Protein AF-A0A423SNL8-F1 (afdb_monomer_lite)

pLDDT: mean 73.3, std 29.59, range [21.25, 98.31]

Organism: Penaeus vannamei (NCBI:txid6689)

Structure (mmCIF, N/CA/C/O backbone):
data_AF-A0A423SNL8-F1
#
_entry.id   AF-A0A423SNL8-F1
#
loop_
_atom_site.group_PDB
_atom_site.id
_atom_site.type_symbol
_atom_site.label_atom_id
_atom_site.label_alt_id
_atom_site.label_comp_id
_a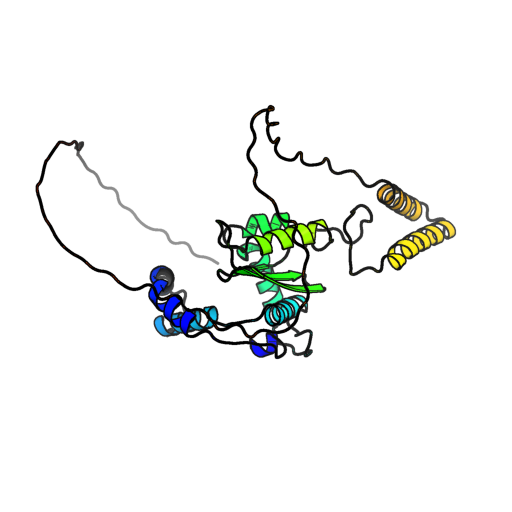tom_site.label_asym_id
_atom_site.label_entity_id
_atom_site.label_seq_id
_atom_site.pdbx_PDB_ins_code
_atom_site.Cartn_x
_atom_site.Cartn_y
_atom_site.Cartn_z
_atom_site.occupancy
_atom_site.B_iso_or_equiv
_atom_site.auth_seq_id
_atom_site.auth_comp_id
_atom_site.auth_asym_id
_atom_site.auth_atom_id
_atom_site.pdbx_PDB_model_num
ATOM 1 N N . MET A 1 1 ? -15.782 5.811 -1.830 1.00 90.44 1 MET A N 1
ATOM 2 C CA . MET A 1 1 ? -14.325 5.903 -2.071 1.00 90.44 1 MET A CA 1
ATOM 3 C C . MET A 1 1 ? -13.687 4.529 -2.282 1.00 90.44 1 MET A C 1
ATOM 5 O O . MET A 1 1 ? -13.284 4.270 -3.402 1.00 90.44 1 MET A O 1
ATOM 9 N N . TYR A 1 2 ? -13.648 3.629 -1.288 1.00 93.31 2 TYR A N 1
ATOM 10 C CA . TYR A 1 2 ? -12.975 2.318 -1.415 1.00 93.31 2 TYR A CA 1
ATOM 11 C C . TYR A 1 2 ? -13.422 1.470 -2.618 1.00 93.31 2 TYR A C 1
ATOM 13 O O . TYR A 1 2 ? -12.573 0.951 -3.329 1.00 93.31 2 TYR A O 1
ATOM 21 N N . LYS A 1 3 ? -14.726 1.421 -2.931 1.00 94.31 3 LYS A N 1
ATOM 22 C CA . LYS A 1 3 ? -15.231 0.748 -4.146 1.00 94.31 3 LYS A CA 1
ATOM 23 C C . LYS A 1 3 ? -14.639 1.305 -5.452 1.00 94.31 3 LYS A C 1
ATOM 25 O O . LYS A 1 3 ? -14.368 0.542 -6.368 1.00 94.31 3 LYS A O 1
ATOM 30 N N . ARG A 1 4 ? -14.411 2.626 -5.520 1.00 95.94 4 ARG A N 1
ATOM 31 C CA . ARG A 1 4 ? -13.772 3.291 -6.671 1.00 95.94 4 ARG A CA 1
ATOM 32 C C . ARG A 1 4 ? -12.282 2.941 -6.741 1.00 95.94 4 ARG A C 1
ATOM 34 O O . ARG A 1 4 ? -11.784 2.651 -7.817 1.00 95.94 4 ARG A O 1
ATOM 41 N N . LEU A 1 5 ? -11.592 2.890 -5.594 1.00 94.75 5 LEU A N 1
ATOM 42 C CA . LEU A 1 5 ? -10.189 2.446 -5.522 1.00 94.75 5 LEU A CA 1
ATOM 43 C C . LEU A 1 5 ? -10.015 0.991 -5.969 1.00 94.75 5 LEU A C 1
ATOM 45 O O . LEU A 1 5 ? -9.020 0.674 -6.606 1.00 94.75 5 LEU A O 1
ATOM 49 N N . ALA A 1 6 ? -10.967 0.124 -5.633 1.00 95.31 6 ALA A N 1
ATOM 50 C CA . ALA A 1 6 ? -10.943 -1.289 -5.993 1.00 95.31 6 ALA A CA 1
ATOM 51 C C . ALA A 1 6 ? -11.424 -1.560 -7.432 1.00 95.31 6 ALA A C 1
ATOM 53 O O . ALA A 1 6 ? -11.396 -2.701 -7.863 1.00 95.31 6 ALA A O 1
ATOM 54 N N . GLY A 1 7 ? -11.875 -0.549 -8.185 1.00 93.25 7 GLY A N 1
ATOM 55 C CA . GLY A 1 7 ? -12.297 -0.727 -9.581 1.00 93.25 7 GLY A CA 1
ATOM 56 C C . GLY A 1 7 ? -13.543 -1.601 -9.765 1.00 93.25 7 GLY A C 1
ATOM 57 O O . GLY A 1 7 ? -13.718 -2.183 -10.826 1.00 93.25 7 GLY A O 1
ATOM 58 N N . GLY A 1 8 ? -14.402 -1.702 -8.745 1.00 89.38 8 GLY A N 1
ATOM 59 C CA . GLY A 1 8 ? -15.577 -2.583 -8.768 1.00 89.38 8 GLY A CA 1
ATOM 60 C C . GLY A 1 8 ? -15.337 -4.000 -8.235 1.00 89.38 8 GLY A C 1
ATOM 61 O O . GLY A 1 8 ? -16.296 -4.761 -8.146 1.00 89.38 8 GLY A O 1
ATOM 62 N N . GLU A 1 9 ? -14.109 -4.325 -7.821 1.00 93.69 9 GLU A N 1
ATOM 63 C CA . GLU A 1 9 ? -13.780 -5.590 -7.156 1.00 93.69 9 GLU A CA 1
ATOM 64 C C . GLU A 1 9 ? -14.456 -5.747 -5.782 1.00 93.69 9 GLU A C 1
ATOM 66 O O . GLU A 1 9 ? -14.999 -4.794 -5.204 1.00 93.69 9 GLU A O 1
ATOM 71 N N . TYR A 1 10 ? -14.397 -6.967 -5.235 1.00 93.69 10 TYR A N 1
ATOM 72 C CA . TYR A 1 10 ? -15.021 -7.298 -3.955 1.00 93.69 10 TYR A CA 1
ATOM 73 C C . TYR A 1 10 ? -14.508 -6.418 -2.805 1.00 93.69 10 TYR A C 1
ATOM 75 O O . TYR A 1 10 ? -13.316 -6.375 -2.491 1.00 93.69 10 TYR A O 1
ATOM 83 N N . LEU A 1 11 ? -15.458 -5.772 -2.130 1.00 94.50 11 LEU A N 1
ATOM 84 C CA . LEU A 1 11 ? -15.260 -5.042 -0.887 1.00 94.50 11 LEU A CA 1
ATOM 85 C C . LEU A 1 11 ? -16.383 -5.429 0.078 1.00 94.50 11 LEU A C 1
ATOM 87 O O . LEU A 1 11 ? -17.542 -5.054 -0.128 1.00 94.50 11 LEU A O 1
ATOM 91 N N . GLY A 1 12 ? -16.024 -6.179 1.113 1.00 95.25 12 GLY A N 1
ATOM 92 C CA . GLY A 1 12 ? -16.923 -6.665 2.151 1.00 95.25 12 GLY A CA 1
ATOM 93 C C . GLY A 1 12 ? -16.726 -5.958 3.488 1.00 95.25 12 GLY A C 1
ATOM 94 O O . GLY A 1 12 ? -15.917 -5.038 3.634 1.00 95.25 12 GLY A O 1
ATOM 95 N N . PHE A 1 13 ? -17.475 -6.416 4.484 1.00 96.81 13 PHE A N 1
ATOM 96 C CA . PHE A 1 13 ? -17.377 -5.949 5.860 1.00 96.81 13 PHE A CA 1
ATOM 97 C C . PHE A 1 13 ? -17.600 -7.118 6.816 1.00 96.81 13 PHE A C 1
ATOM 99 O O . PHE A 1 13 ? -18.636 -7.783 6.752 1.00 96.81 13 PHE A O 1
ATOM 106 N N . ASN A 1 14 ? -16.657 -7.333 7.733 1.00 96.56 14 ASN A N 1
ATOM 107 C CA . ASN A 1 14 ? -16.737 -8.404 8.714 1.00 96.56 14 ASN A CA 1
ATOM 108 C C . ASN A 1 14 ? -17.215 -7.883 10.070 1.00 96.56 14 ASN A C 1
ATOM 110 O O . ASN A 1 14 ? -16.434 -7.413 10.901 1.00 96.56 14 ASN A O 1
ATOM 114 N N . ASN A 1 15 ? -18.512 -8.029 10.334 1.00 96.69 15 ASN A N 1
ATOM 115 C CA . ASN A 1 15 ? -19.079 -7.614 11.615 1.00 96.69 15 ASN A CA 1
ATOM 116 C C . ASN A 1 15 ? -18.523 -8.421 12.810 1.00 96.69 15 ASN A C 1
ATOM 118 O O . ASN A 1 15 ? -18.450 -7.905 13.923 1.00 96.69 15 ASN A O 1
ATOM 122 N N . GLY A 1 16 ? -18.114 -9.677 12.594 1.00 96.19 16 GLY A N 1
ATOM 123 C CA . GLY A 1 16 ? -17.514 -10.510 13.639 1.00 96.19 16 GLY A CA 1
ATOM 124 C C . GLY A 1 16 ? -16.160 -9.968 14.099 1.00 96.19 16 GLY A C 1
ATOM 125 O O . GLY A 1 16 ? -15.932 -9.822 15.301 1.00 96.19 16 GLY A O 1
ATOM 126 N N . VAL A 1 17 ? -15.299 -9.596 13.145 1.00 94.38 17 VAL A N 1
ATOM 127 C CA . VAL A 1 17 ? -14.011 -8.938 13.421 1.00 94.38 17 VAL A CA 1
ATOM 128 C C . VAL A 1 17 ? -14.241 -7.595 14.105 1.00 94.38 17 VAL A C 1
ATOM 130 O O . VAL A 1 17 ? -13.633 -7.358 15.142 1.00 94.38 17 VAL A O 1
ATOM 133 N N . PHE A 1 18 ? -15.191 -6.782 13.634 1.00 96.25 18 PHE A N 1
ATOM 134 C CA . PHE A 1 18 ? -15.522 -5.493 14.255 1.00 96.25 18 PHE A CA 1
ATOM 135 C C . PHE A 1 18 ? -15.884 -5.625 15.737 1.00 96.25 18 PHE A C 1
ATOM 137 O O . PHE A 1 18 ? -15.323 -4.932 16.590 1.00 96.25 18 PHE A O 1
ATOM 144 N N . LEU A 1 19 ? -16.804 -6.536 16.068 1.00 95.19 19 LEU A N 1
ATOM 145 C CA . LEU A 1 19 ? -17.222 -6.752 17.452 1.00 95.19 19 LEU A CA 1
ATOM 146 C C . LEU A 1 19 ? -16.084 -7.314 18.313 1.00 95.19 19 LEU A C 1
ATOM 148 O O . LEU A 1 19 ? -15.956 -6.927 19.477 1.00 95.19 19 LEU A O 1
ATOM 152 N N . SER A 1 20 ? -15.261 -8.198 17.745 1.00 94.25 20 SER A N 1
ATOM 153 C CA . SER A 1 20 ? -14.099 -8.777 18.423 1.00 94.25 20 SER A CA 1
ATOM 154 C C . SER A 1 20 ? -13.018 -7.730 18.702 1.00 94.25 20 SER A C 1
ATOM 156 O O . SER A 1 20 ? -12.552 -7.623 19.836 1.00 94.25 20 SER A O 1
ATOM 158 N N . GLU A 1 21 ? -12.640 -6.930 17.702 1.00 92.50 21 GLU A N 1
ATOM 159 C CA . GLU A 1 21 ? -11.653 -5.858 17.845 1.00 92.50 21 GLU A CA 1
ATOM 160 C C . GLU A 1 21 ? -12.123 -4.835 18.871 1.00 92.50 21 GLU A C 1
ATOM 162 O O . GLU A 1 21 ? -11.389 -4.546 19.813 1.00 92.50 21 GLU A O 1
ATOM 167 N N . ARG A 1 22 ? -13.374 -4.366 18.766 1.00 92.12 22 ARG A N 1
ATOM 168 C CA . ARG A 1 22 ? -13.944 -3.390 19.704 1.00 92.12 22 ARG A CA 1
ATOM 169 C C . ARG A 1 22 ? -13.923 -3.886 21.151 1.00 92.12 22 ARG A C 1
ATOM 171 O O . ARG A 1 22 ? -13.654 -3.100 22.055 1.00 92.12 22 ARG A O 1
ATOM 178 N N . LYS A 1 23 ? -14.195 -5.176 21.383 1.00 92.12 23 LYS A N 1
ATOM 179 C CA . LYS A 1 23 ? -14.209 -5.770 22.732 1.00 92.12 23 LYS A CA 1
ATOM 180 C C . LYS A 1 23 ? -12.817 -5.829 23.373 1.00 92.12 23 LYS A C 1
ATOM 182 O O . LYS A 1 23 ? -12.728 -5.751 24.592 1.00 92.12 23 LYS A O 1
ATOM 187 N N . CYS A 1 24 ? -11.757 -5.955 22.576 1.00 89.44 24 CYS A N 1
ATOM 188 C CA . CYS A 1 24 ? -10.375 -6.122 23.047 1.00 89.44 24 CYS A CA 1
ATOM 189 C C . CYS A 1 24 ? -9.493 -4.877 22.810 1.00 89.44 24 CYS A C 1
ATOM 191 O O . CYS A 1 24 ? -8.266 -4.957 22.865 1.00 89.44 24 CYS A O 1
ATOM 193 N N . ALA A 1 25 ? -10.091 -3.721 22.513 1.00 91.31 25 ALA A N 1
ATOM 194 C CA . ALA A 1 25 ? -9.384 -2.528 22.048 1.00 91.31 25 ALA A CA 1
ATOM 195 C C . ALA A 1 25 ? -8.844 -1.604 23.160 1.00 91.31 25 ALA A C 1
ATOM 197 O O . ALA A 1 25 ? -8.719 -0.396 22.939 1.00 91.31 25 ALA A O 1
ATOM 198 N N . ASP A 1 26 ? -8.481 -2.130 24.334 1.00 93.81 26 ASP A N 1
ATOM 199 C CA . ASP A 1 26 ? -8.059 -1.328 25.499 1.00 93.81 26 ASP A CA 1
ATOM 200 C C . ASP A 1 26 ? -6.936 -0.333 25.165 1.00 93.81 26 ASP A C 1
ATOM 202 O O . ASP A 1 26 ? -6.979 0.841 25.540 1.00 93.81 26 ASP A O 1
ATOM 206 N N . ARG A 1 27 ? -5.950 -0.774 24.372 1.00 94.31 27 ARG A N 1
ATOM 207 C CA . ARG A 1 27 ? -4.831 0.070 23.925 1.00 94.31 27 ARG A CA 1
ATOM 208 C C . ARG A 1 27 ? -5.291 1.246 23.060 1.00 94.31 27 ARG A C 1
ATOM 210 O O . ARG A 1 27 ? -4.750 2.343 23.191 1.00 94.31 27 ARG A O 1
ATOM 217 N N . ASN A 1 28 ? -6.271 1.025 22.187 1.00 95.69 28 ASN A N 1
ATOM 218 C CA . ASN A 1 28 ? -6.794 2.069 21.308 1.00 95.69 28 ASN A CA 1
ATOM 219 C C . ASN A 1 28 ? -7.628 3.078 22.102 1.00 95.69 28 ASN A C 1
ATOM 221 O O . ASN A 1 28 ? -7.484 4.279 21.883 1.00 95.69 28 ASN A O 1
ATOM 225 N N . PHE A 1 29 ? -8.420 2.618 23.078 1.00 95.31 29 PHE A N 1
ATOM 226 C CA . PHE A 1 29 ? -9.136 3.510 23.993 1.00 95.31 29 PHE A CA 1
ATOM 227 C C . PHE A 1 29 ? -8.176 4.383 24.805 1.00 95.31 29 PHE A C 1
ATOM 229 O O . PHE A 1 29 ? -8.344 5.602 24.832 1.00 95.31 29 PHE A O 1
ATOM 236 N N . ALA A 1 30 ? -7.141 3.794 25.411 1.00 96.75 30 ALA A N 1
ATOM 237 C CA . ALA A 1 30 ? -6.145 4.542 26.177 1.00 96.75 30 ALA A CA 1
ATOM 238 C C . ALA A 1 30 ? -5.461 5.630 25.328 1.00 96.75 30 ALA A C 1
ATOM 240 O O . ALA A 1 30 ? -5.376 6.786 25.748 1.00 96.75 30 ALA A O 1
ATOM 241 N N . LEU A 1 31 ? -5.038 5.286 24.106 1.00 96.31 31 LEU A N 1
ATOM 242 C CA . LEU A 1 31 ? -4.428 6.242 23.181 1.00 96.31 31 LEU A CA 1
ATOM 243 C C . LEU A 1 31 ? -5.400 7.361 22.791 1.00 96.31 31 LEU A C 1
ATOM 245 O O . LEU A 1 31 ? -5.023 8.530 22.766 1.00 96.31 31 LEU A O 1
ATOM 249 N N . ALA A 1 32 ? -6.659 7.023 22.524 1.00 95.81 32 ALA A N 1
ATOM 250 C CA . ALA A 1 32 ? -7.669 7.997 22.139 1.00 95.81 32 ALA A CA 1
ATOM 251 C C . ALA A 1 32 ? -7.977 8.986 23.277 1.00 95.81 32 ALA A C 1
ATOM 253 O O . ALA A 1 32 ? -8.083 10.189 23.037 1.00 95.81 32 ALA A O 1
ATOM 254 N N . TYR A 1 33 ? -8.059 8.521 24.527 1.00 95.81 33 TYR A N 1
ATOM 255 C CA . TYR A 1 33 ? -8.209 9.413 25.681 1.00 95.81 33 TYR A CA 1
ATOM 256 C C . TYR A 1 33 ? -6.997 10.331 25.861 1.00 95.81 33 TYR A C 1
ATOM 258 O O . TYR A 1 33 ? -7.180 11.530 26.076 1.00 95.81 33 TYR A O 1
ATOM 266 N N . PHE A 1 34 ? -5.784 9.801 25.686 1.00 96.81 34 PHE A N 1
ATOM 267 C CA . PHE A 1 34 ? -4.552 10.590 25.726 1.00 96.81 34 PHE A CA 1
ATOM 268 C C . PHE A 1 34 ? -4.516 11.665 24.626 1.00 96.81 34 PHE A C 1
ATOM 270 O O . PHE A 1 34 ? -4.208 12.828 24.882 1.00 96.81 34 PHE A O 1
ATOM 277 N N . MET A 1 35 ? -4.905 11.318 23.397 1.00 96.81 35 MET A N 1
ATOM 278 C CA . MET A 1 35 ? -5.025 12.269 22.285 1.00 96.81 35 MET A CA 1
ATOM 279 C C . MET A 1 35 ? -6.089 13.345 22.547 1.00 96.81 35 MET A C 1
ATOM 281 O O . MET A 1 35 ? -5.915 14.499 22.154 1.00 96.81 35 MET A O 1
ATOM 285 N N . ARG A 1 36 ? -7.189 12.993 23.226 1.00 94.94 36 ARG A N 1
ATOM 286 C CA . ARG A 1 36 ? -8.250 13.942 23.592 1.00 94.94 36 ARG A CA 1
ATOM 287 C C . ARG A 1 36 ? -7.762 14.978 24.598 1.00 94.94 36 ARG A C 1
ATOM 289 O O . ARG A 1 36 ? -8.049 16.158 24.421 1.00 94.94 36 ARG A O 1
ATOM 296 N N . GLU A 1 37 ? -7.028 14.551 25.621 1.00 96.00 37 GLU A N 1
ATOM 297 C CA . GLU A 1 37 ? -6.424 15.456 26.607 1.00 96.00 37 GLU A CA 1
ATOM 298 C C . GLU A 1 37 ? -5.459 16.448 25.942 1.00 96.00 37 GLU A C 1
ATOM 300 O O . GLU A 1 37 ? -5.521 17.650 26.196 1.00 96.00 37 GLU A O 1
ATOM 305 N N . ASN A 1 38 ? -4.660 15.964 24.987 1.00 96.94 38 ASN A N 1
ATOM 306 C CA . ASN A 1 38 ? -3.731 16.776 24.199 1.00 96.94 38 ASN A CA 1
ATOM 307 C C . ASN A 1 38 ? -4.395 17.569 23.054 1.00 96.94 38 ASN A C 1
ATOM 309 O O . ASN A 1 38 ? -3.696 18.158 22.231 1.00 96.94 38 ASN A O 1
ATOM 313 N N . LYS A 1 39 ? -5.735 17.606 22.986 1.00 96.06 39 LYS A N 1
ATOM 314 C CA . LYS A 1 39 ? -6.510 18.347 21.971 1.00 96.06 39 LYS A CA 1
ATOM 315 C C . LYS A 1 39 ? -6.131 17.990 20.524 1.00 96.06 39 LYS A C 1
ATOM 317 O O . LYS A 1 39 ? -6.186 18.837 19.639 1.00 96.06 39 LYS A O 1
ATOM 322 N N . CYS A 1 40 ? -5.772 16.730 20.266 1.00 96.31 40 CYS A N 1
ATOM 323 C CA . CYS A 1 40 ? -5.410 16.262 18.923 1.00 96.31 40 CYS A CA 1
ATOM 324 C C . CYS A 1 40 ? -6.622 16.074 17.993 1.00 96.31 40 CYS A C 1
ATOM 326 O O . CYS A 1 40 ? -6.444 15.876 16.794 1.00 96.31 40 CYS A O 1
ATOM 328 N N . PHE A 1 41 ? -7.844 16.096 18.532 1.00 95.81 41 PHE A N 1
ATOM 329 C CA . PHE A 1 41 ? -9.073 15.991 17.748 1.00 95.81 41 PHE A CA 1
ATOM 330 C C . PHE A 1 41 ? -9.661 17.374 17.438 1.00 95.81 41 PHE A C 1
ATOM 332 O O . PHE A 1 41 ? -9.561 18.275 18.275 1.00 95.81 41 PHE A O 1
ATOM 339 N N . PRO A 1 42 ? -10.345 17.534 16.289 1.00 95.94 42 PRO A N 1
ATOM 340 C CA . PRO A 1 42 ? -11.130 18.728 16.002 1.00 95.94 42 PRO A CA 1
ATOM 341 C C . PRO A 1 42 ? -12.159 19.031 17.107 1.00 95.94 42 PRO A C 1
ATOM 343 O O . PRO A 1 42 ? -12.617 18.108 17.799 1.00 95.94 42 PRO A O 1
ATOM 346 N N . PRO A 1 43 ? -12.574 20.301 17.267 1.00 93.19 43 PRO A N 1
ATOM 347 C CA . PRO A 1 43 ? -13.606 20.662 18.233 1.00 93.19 43 PRO A CA 1
ATOM 348 C C . PRO A 1 43 ? -14.904 19.877 17.977 1.00 93.19 43 PRO A C 1
ATOM 350 O O . PRO A 1 43 ? -15.240 19.574 16.835 1.00 93.19 43 PRO A O 1
ATOM 353 N N . ASN A 1 44 ? -15.636 19.553 19.048 1.00 92.62 44 ASN A N 1
ATOM 354 C CA . ASN A 1 44 ? -16.896 18.790 19.027 1.00 92.62 44 ASN A CA 1
ATOM 355 C C . ASN A 1 44 ? -16.794 17.323 18.555 1.00 92.62 44 ASN A C 1
ATOM 357 O O . ASN A 1 44 ? -17.811 16.700 18.252 1.00 92.62 44 ASN A O 1
ATOM 361 N N . THR A 1 45 ? -15.594 16.735 18.534 1.00 94.69 45 THR A N 1
ATOM 362 C CA . THR A 1 45 ? -15.421 15.315 18.189 1.00 94.69 45 THR A CA 1
ATOM 363 C C . THR A 1 45 ? -15.911 14.395 19.311 1.00 94.69 45 THR A C 1
ATOM 365 O O . THR A 1 45 ? -15.454 14.481 20.454 1.00 94.69 45 THR A O 1
ATOM 368 N N . LYS A 1 46 ? -16.793 13.448 18.978 1.00 95.75 46 LYS A N 1
ATOM 369 C CA . LYS A 1 46 ? -17.249 12.401 19.900 1.00 95.75 46 LYS A CA 1
ATOM 370 C C . LYS A 1 46 ? -16.327 11.185 19.837 1.00 95.75 46 LYS A C 1
ATOM 372 O O . LYS A 1 46 ? -16.347 10.424 18.877 1.00 95.75 46 LYS A O 1
ATOM 377 N N . LEU A 1 47 ? -15.546 10.980 20.897 1.00 94.25 47 LEU A N 1
ATOM 378 C CA . LEU A 1 47 ? -14.476 9.976 20.931 1.00 94.25 47 LEU A CA 1
ATOM 379 C C . LEU A 1 47 ? -14.942 8.546 20.604 1.00 94.25 47 LEU A C 1
ATOM 381 O O . LEU A 1 47 ? -14.306 7.867 19.805 1.00 94.25 47 LEU A O 1
ATOM 385 N N . HIS A 1 48 ? -16.042 8.097 21.218 1.00 93.38 48 HIS A N 1
ATOM 386 C CA . HIS A 1 48 ? -16.548 6.733 21.034 1.00 93.38 48 HIS A CA 1
ATOM 387 C C . HIS A 1 48 ? -17.032 6.483 19.602 1.00 93.38 48 HIS A C 1
ATOM 389 O O . HIS A 1 48 ? -16.689 5.456 19.033 1.00 93.38 48 HIS A O 1
ATOM 395 N N . GLU A 1 49 ? -17.742 7.439 18.994 1.00 95.06 49 GLU A N 1
ATOM 396 C CA . GLU A 1 49 ? -18.197 7.325 17.601 1.00 95.06 49 GLU A CA 1
ATOM 397 C C . GLU A 1 49 ? -17.003 7.285 16.630 1.00 95.06 49 GLU A C 1
ATOM 399 O O . GLU A 1 49 ? -16.983 6.478 15.702 1.00 95.06 49 GLU A O 1
ATOM 404 N N . THR A 1 50 ? -15.962 8.090 16.879 1.00 95.19 50 THR A N 1
ATOM 405 C CA . THR A 1 50 ? -14.725 8.072 16.080 1.00 95.19 50 THR A CA 1
ATOM 406 C C . THR A 1 50 ? -13.978 6.742 16.195 1.00 95.19 50 THR A C 1
ATOM 408 O O . THR A 1 50 ? -13.480 6.229 15.193 1.00 95.19 50 THR A O 1
ATOM 411 N N . LEU A 1 51 ? -13.896 6.165 17.397 1.00 95.38 51 LEU A N 1
ATOM 412 C CA . LEU A 1 51 ? -13.271 4.856 17.602 1.00 95.38 51 LEU A CA 1
ATOM 413 C C . LEU A 1 51 ? -14.085 3.721 16.978 1.00 95.38 51 LEU A C 1
ATOM 415 O O . LEU A 1 51 ? -13.510 2.855 16.324 1.00 95.38 51 LEU A O 1
ATOM 419 N N . ASP A 1 52 ? -15.410 3.744 17.117 1.00 95.38 52 ASP A N 1
ATOM 420 C CA . ASP A 1 52 ? -16.285 2.770 16.461 1.00 95.38 52 ASP A CA 1
ATOM 421 C C . ASP A 1 52 ? -16.139 2.838 14.937 1.00 95.38 52 ASP A C 1
ATOM 423 O O . ASP A 1 52 ? -16.103 1.799 14.276 1.00 95.38 52 ASP A O 1
ATOM 427 N N . PHE A 1 53 ? -15.994 4.039 14.371 1.00 95.69 53 PHE A N 1
ATOM 428 C CA . PHE A 1 53 ? -15.701 4.208 12.950 1.00 95.69 53 PHE A CA 1
ATOM 429 C C . PHE A 1 53 ? -14.319 3.655 12.571 1.00 95.69 53 PHE A C 1
ATOM 431 O O . PHE A 1 53 ? -14.189 2.973 11.556 1.00 95.69 53 PHE A O 1
ATOM 438 N N . TYR A 1 54 ? -13.295 3.872 13.401 1.00 96.38 54 TYR A N 1
ATOM 439 C CA . TYR A 1 54 ? -11.968 3.282 13.199 1.00 96.38 54 TYR A CA 1
ATOM 440 C C . TYR A 1 54 ? -12.017 1.745 13.152 1.00 96.38 54 TYR A C 1
ATOM 442 O O . TYR A 1 54 ? -11.493 1.153 12.207 1.00 96.38 54 TYR A O 1
ATOM 450 N N . PHE A 1 55 ? -12.705 1.093 14.095 1.00 95.81 55 PHE A N 1
ATOM 451 C CA . PHE A 1 55 ? -12.843 -0.371 14.089 1.00 95.81 55 PHE A CA 1
ATOM 452 C C . PHE A 1 55 ? -13.634 -0.877 12.880 1.00 95.81 55 PHE A C 1
ATOM 454 O O . PHE A 1 55 ? -13.306 -1.925 12.324 1.00 95.81 55 PHE A O 1
ATOM 461 N N . GLN A 1 56 ? -14.641 -0.126 12.423 1.00 96.25 56 GLN A N 1
ATOM 462 C CA . GLN A 1 56 ? -15.358 -0.471 11.195 1.00 96.25 56 GLN A CA 1
ATOM 463 C C . GLN A 1 56 ? -14.428 -0.466 9.974 1.00 96.25 56 GLN A C 1
ATOM 465 O O . GLN A 1 56 ? -14.493 -1.381 9.154 1.00 96.25 56 GLN A O 1
ATOM 470 N N . LEU A 1 57 ? -13.528 0.518 9.868 1.00 96.00 57 LEU A N 1
ATOM 471 C CA . LEU A 1 57 ? -12.548 0.583 8.778 1.00 96.00 57 LEU A CA 1
ATOM 472 C C . LEU A 1 57 ? -11.520 -0.556 8.843 1.00 96.00 57 LEU A C 1
ATOM 474 O O . LEU A 1 57 ? -11.160 -1.107 7.804 1.00 96.00 57 LEU A O 1
ATOM 478 N N . CYS A 1 58 ? -11.073 -0.936 10.043 1.00 95.12 58 CYS A N 1
ATOM 479 C CA . CYS A 1 58 ? -10.166 -2.073 10.247 1.00 95.12 58 CYS A CA 1
ATOM 480 C C . CYS A 1 58 ? -10.816 -3.432 9.944 1.00 95.12 58 CYS A C 1
ATOM 482 O O . CYS A 1 58 ? -10.111 -4.392 9.644 1.00 95.12 58 CYS A O 1
ATOM 484 N N . SER A 1 59 ? -12.149 -3.489 9.944 1.00 96.56 59 SER A N 1
ATOM 485 C CA . SER A 1 59 ? -12.936 -4.702 9.693 1.00 96.56 59 SER A CA 1
ATOM 486 C C . SER A 1 59 ? -13.438 -4.830 8.250 1.00 96.56 59 SER A C 1
ATOM 488 O O . SER A 1 59 ? -14.297 -5.667 7.960 1.00 96.56 59 SER A O 1
ATOM 490 N N . LEU A 1 60 ? -12.939 -3.996 7.332 1.00 95.81 60 LEU A N 1
ATOM 491 C CA . LEU A 1 60 ? -13.214 -4.138 5.904 1.00 95.81 60 LEU A CA 1
ATOM 492 C C . LEU A 1 60 ? -12.534 -5.390 5.344 1.00 95.81 60 LEU A C 1
ATOM 494 O O . LEU A 1 60 ? -11.374 -5.677 5.639 1.00 95.81 60 LEU A O 1
ATOM 498 N N . GLU A 1 61 ? -13.251 -6.104 4.482 1.00 95.62 61 GLU A N 1
ATOM 499 C CA . GLU A 1 61 ? -12.740 -7.297 3.812 1.00 95.62 61 GLU A CA 1
ATOM 500 C C . GLU A 1 61 ? -12.423 -6.993 2.356 1.00 95.62 61 GLU A C 1
ATOM 502 O O 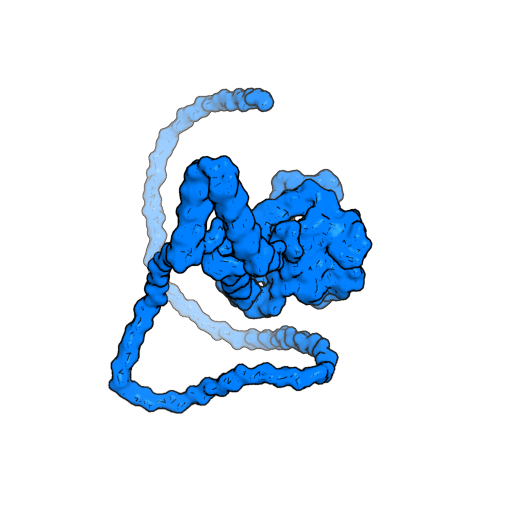. GLU A 1 61 ? -13.238 -6.422 1.630 1.00 95.62 61 GLU A O 1
ATOM 507 N N . ILE A 1 62 ? -11.246 -7.423 1.918 1.00 96.06 62 ILE A N 1
ATOM 508 C CA . ILE A 1 62 ? -10.820 -7.348 0.526 1.00 96.06 62 ILE A CA 1
ATOM 509 C C . ILE A 1 62 ? -10.195 -8.674 0.113 1.00 96.06 62 ILE A C 1
ATOM 511 O O . ILE A 1 62 ? -9.560 -9.363 0.912 1.00 96.06 62 ILE A O 1
ATOM 515 N N . THR A 1 63 ? -10.339 -9.009 -1.161 1.00 96.75 63 THR A N 1
ATOM 516 C CA . THR A 1 63 ? -9.544 -10.060 -1.806 1.00 96.75 63 THR A CA 1
ATOM 517 C C . THR A 1 63 ? -8.159 -9.530 -2.184 1.00 96.75 63 THR A C 1
ATOM 519 O O . THR A 1 63 ? -7.974 -8.317 -2.325 1.00 96.75 63 THR A O 1
ATOM 522 N N . ALA A 1 64 ? -7.197 -10.422 -2.434 1.00 96.56 64 ALA A N 1
ATOM 523 C CA . ALA A 1 64 ? -5.886 -10.024 -2.953 1.00 96.56 64 ALA A CA 1
ATOM 524 C C . ALA A 1 64 ? -5.996 -9.261 -4.290 1.00 96.56 64 ALA A C 1
ATOM 526 O O . ALA A 1 64 ? -5.272 -8.293 -4.495 1.00 96.56 64 ALA A O 1
ATOM 527 N N . GLU A 1 65 ? -6.947 -9.630 -5.151 1.00 96.75 65 GLU A N 1
ATOM 528 C CA . GLU A 1 65 ? -7.222 -8.954 -6.428 1.00 96.75 65 GLU A CA 1
ATOM 529 C C . GLU A 1 65 ? -7.652 -7.497 -6.207 1.00 96.75 65 GLU A C 1
ATOM 531 O O . GLU A 1 65 ? -6.949 -6.578 -6.630 1.00 96.75 65 GLU A O 1
ATOM 536 N N . ALA A 1 66 ? -8.713 -7.274 -5.423 1.00 97.12 66 ALA A N 1
ATOM 537 C CA . ALA A 1 66 ? -9.134 -5.936 -4.995 1.00 97.12 66 ALA A CA 1
ATOM 538 C C . ALA A 1 66 ? -7.978 -5.111 -4.396 1.00 97.12 66 ALA A C 1
ATOM 540 O O . ALA A 1 66 ? -7.759 -3.961 -4.781 1.00 97.12 66 ALA A O 1
ATOM 541 N N . GLY A 1 67 ? -7.190 -5.701 -3.490 1.00 97.25 67 GLY A N 1
ATOM 542 C CA . GLY A 1 67 ? -6.036 -5.031 -2.888 1.00 97.25 67 GLY A CA 1
ATOM 543 C C . GLY A 1 67 ? -4.957 -4.649 -3.907 1.00 97.25 67 GLY A C 1
ATOM 544 O O . GLY A 1 67 ? -4.370 -3.571 -3.803 1.00 97.25 67 GLY A O 1
ATOM 545 N N . ALA A 1 68 ? -4.713 -5.492 -4.913 1.00 98.00 68 ALA A N 1
ATOM 546 C CA . ALA A 1 68 ? -3.756 -5.208 -5.978 1.00 98.00 68 ALA A CA 1
ATOM 547 C C . ALA A 1 68 ? -4.224 -4.029 -6.843 1.00 98.00 68 ALA A C 1
ATOM 549 O O . ALA A 1 68 ? -3.426 -3.138 -7.132 1.00 98.00 68 ALA A O 1
ATOM 550 N N . VAL A 1 69 ? -5.521 -3.953 -7.167 1.00 97.94 69 VAL A N 1
ATOM 551 C CA . VAL A 1 69 ? -6.113 -2.816 -7.896 1.00 97.94 69 VAL A CA 1
ATOM 552 C C . VAL A 1 69 ? -6.023 -1.522 -7.083 1.00 97.94 69 VAL A C 1
ATOM 554 O O . VAL A 1 69 ? -5.660 -0.471 -7.618 1.00 97.94 69 VAL A O 1
ATOM 557 N N . MET A 1 70 ? -6.273 -1.582 -5.772 1.00 97.75 70 MET A N 1
ATOM 558 C CA . MET A 1 70 ? -6.122 -0.421 -4.885 1.00 97.75 70 MET A CA 1
ATOM 559 C C . MET A 1 70 ? -4.665 0.056 -4.822 1.00 97.75 70 MET A C 1
ATOM 561 O O . MET A 1 70 ? -4.400 1.252 -4.951 1.00 97.75 70 MET A O 1
ATOM 565 N N . ALA A 1 71 ? -3.708 -0.867 -4.686 1.00 98.00 71 ALA A N 1
ATOM 566 C CA . ALA A 1 71 ? -2.282 -0.549 -4.737 1.00 98.00 71 ALA A CA 1
ATOM 567 C C . ALA A 1 71 ? -1.872 0.018 -6.108 1.00 98.00 71 ALA A C 1
ATOM 569 O O . ALA A 1 71 ? -1.071 0.950 -6.177 1.00 98.00 71 ALA A O 1
ATOM 570 N N . ALA A 1 72 ? -2.443 -0.494 -7.200 1.00 97.88 72 ALA A N 1
ATOM 571 C CA . ALA A 1 72 ? -2.153 -0.032 -8.553 1.00 97.88 72 ALA A CA 1
ATOM 572 C C . ALA A 1 72 ? -2.752 1.357 -8.814 1.00 97.88 72 ALA A C 1
ATOM 574 O O . ALA A 1 72 ? -2.135 2.173 -9.489 1.00 97.88 72 ALA A O 1
ATOM 575 N N . THR A 1 73 ? -3.889 1.675 -8.194 1.00 98.00 73 THR A N 1
ATOM 576 C CA . THR A 1 73 ? -4.457 3.031 -8.188 1.00 98.00 73 THR A CA 1
ATOM 577 C C . THR A 1 73 ? -3.501 4.029 -7.530 1.00 98.00 73 THR A C 1
ATOM 579 O O . THR A 1 73 ? -3.322 5.136 -8.034 1.00 98.00 73 THR A O 1
ATOM 582 N N . LEU A 1 74 ? -2.824 3.638 -6.441 1.00 98.06 74 LEU A N 1
ATOM 583 C CA . LEU A 1 74 ? -1.763 4.457 -5.837 1.00 98.06 74 LEU A CA 1
ATOM 584 C C . LEU A 1 74 ? -0.522 4.543 -6.737 1.00 98.06 74 LEU A C 1
ATOM 586 O O . LEU A 1 74 ? 0.062 5.616 -6.865 1.00 98.06 74 LEU A O 1
ATOM 590 N N . ALA A 1 75 ? -0.127 3.441 -7.384 1.00 97.69 75 ALA A N 1
ATOM 591 C CA . ALA A 1 75 ? 0.984 3.439 -8.339 1.00 97.69 75 ALA A CA 1
ATOM 592 C C . ALA A 1 75 ? 0.729 4.374 -9.533 1.00 97.69 75 ALA A C 1
ATOM 594 O O . ALA A 1 75 ? 1.674 4.969 -10.045 1.00 97.69 75 ALA A O 1
ATOM 595 N N . ASN A 1 76 ? -0.535 4.514 -9.940 1.00 97.69 76 ASN A N 1
ATOM 596 C CA . ASN A 1 76 ? -1.001 5.309 -11.074 1.00 97.69 76 ASN A CA 1
ATOM 597 C C . ASN A 1 76 ? -1.463 6.726 -10.669 1.00 97.69 76 ASN A C 1
ATOM 599 O O . ASN A 1 76 ? -2.391 7.291 -11.246 1.00 97.69 76 ASN A O 1
ATOM 603 N N . GLY A 1 77 ? -0.871 7.296 -9.615 1.00 96.69 77 GLY A N 1
ATOM 604 C CA . GLY A 1 77 ? -1.104 8.693 -9.234 1.00 96.69 77 GLY A CA 1
ATOM 605 C C . GLY A 1 77 ? -2.516 9.012 -8.728 1.00 96.69 77 GLY A C 1
ATOM 606 O O . GLY A 1 77 ? -2.877 10.184 -8.662 1.00 96.69 77 GLY A O 1
ATOM 607 N N . GLY A 1 78 ? -3.306 8.003 -8.346 1.00 96.69 78 GLY A N 1
ATOM 608 C CA . GLY A 1 78 ? -4.665 8.170 -7.817 1.00 96.69 78 GLY A CA 1
ATOM 609 C C . GLY A 1 78 ? -5.780 7.894 -8.820 1.00 96.69 78 GLY A C 1
ATOM 610 O O . GLY A 1 78 ? -6.954 7.989 -8.454 1.00 96.69 78 GLY A O 1
ATOM 611 N N . ILE A 1 79 ? -5.426 7.522 -10.052 1.00 97.81 79 ILE A N 1
ATOM 612 C CA . ILE A 1 79 ? -6.360 7.122 -11.106 1.00 97.81 79 ILE A CA 1
ATOM 613 C C . ILE A 1 79 ? -6.478 5.601 -11.103 1.00 97.81 79 ILE A C 1
ATOM 615 O O . ILE A 1 79 ? -5.472 4.894 -11.212 1.00 97.81 79 ILE A O 1
ATOM 619 N N . ASN A 1 80 ? -7.696 5.079 -10.975 1.00 97.62 80 ASN A N 1
ATOM 620 C CA . ASN A 1 80 ? -7.900 3.636 -10.987 1.00 97.62 80 ASN A CA 1
ATOM 621 C C . ASN A 1 80 ? -7.528 3.060 -12.370 1.00 97.62 80 ASN A C 1
ATOM 623 O O . ASN A 1 80 ? -8.033 3.549 -13.380 1.00 97.62 80 ASN A O 1
ATOM 627 N N . PRO A 1 81 ? -6.662 2.034 -12.445 1.00 96.31 81 PRO A N 1
ATOM 628 C CA . PRO A 1 81 ? -6.137 1.545 -13.721 1.00 96.31 81 PRO A CA 1
ATOM 629 C C . PRO A 1 81 ? -7.158 0.755 -14.550 1.00 96.31 81 PRO A C 1
ATOM 631 O O . PRO A 1 81 ? -6.965 0.614 -15.752 1.00 96.31 81 PRO A O 1
ATOM 634 N N . LEU A 1 82 ? -8.221 0.231 -13.930 1.00 96.50 82 LEU A N 1
ATOM 635 C CA . LEU A 1 82 ? -9.260 -0.536 -14.622 1.00 96.50 82 LEU A CA 1
ATOM 636 C C . LEU A 1 82 ? -10.380 0.367 -15.139 1.00 96.50 82 LEU A C 1
ATOM 638 O O . LEU A 1 82 ? -10.901 0.143 -16.227 1.00 96.50 82 LEU A O 1
ATOM 642 N N . THR A 1 83 ? -10.754 1.389 -14.366 1.00 96.12 83 THR A N 1
ATOM 643 C CA . THR A 1 83 ? -11.898 2.257 -14.687 1.00 96.12 83 THR A CA 1
ATOM 644 C C . THR A 1 83 ? -11.506 3.618 -15.261 1.00 96.12 83 THR A C 1
ATOM 646 O O . THR A 1 83 ? -12.364 4.306 -15.805 1.00 96.12 83 THR A O 1
ATOM 649 N N . GLY A 1 84 ? -10.245 4.042 -15.123 1.00 96.06 84 GLY A N 1
ATOM 650 C CA . GLY A 1 84 ? -9.787 5.387 -15.499 1.00 96.06 84 GLY A CA 1
ATOM 651 C C . GLY A 1 84 ? -10.292 6.503 -14.575 1.00 96.06 84 GLY A C 1
ATOM 652 O O . GLY A 1 84 ? -10.107 7.682 -14.865 1.00 96.06 84 GLY A O 1
ATOM 653 N N . ASP A 1 85 ? -10.934 6.149 -13.462 1.00 95.88 85 ASP A N 1
ATOM 654 C CA . ASP A 1 85 ? -11.574 7.097 -12.555 1.00 95.88 85 ASP A CA 1
ATOM 655 C C . ASP A 1 85 ? -10.539 7.801 -11.648 1.00 95.88 85 ASP A C 1
ATOM 657 O O . ASP A 1 85 ? -9.789 7.112 -10.944 1.00 95.88 85 ASP A O 1
ATOM 661 N N . PRO A 1 86 ? -10.471 9.148 -11.610 1.00 96.31 86 PRO A N 1
ATOM 662 C CA . PRO A 1 86 ? -9.618 9.877 -10.674 1.00 96.31 86 PRO A CA 1
ATOM 663 C C . PRO A 1 86 ? -10.213 9.832 -9.256 1.00 96.31 86 PRO A C 1
ATOM 665 O O . PRO A 1 86 ? -11.118 10.593 -8.894 1.00 96.31 86 PRO A O 1
ATOM 668 N N . VAL A 1 87 ? -9.707 8.918 -8.426 1.00 96.94 87 VAL A N 1
ATOM 669 C CA . VAL A 1 87 ? -10.229 8.673 -7.070 1.00 96.94 87 VAL A CA 1
ATOM 670 C C . VAL A 1 87 ? -9.521 9.518 -6.014 1.00 96.94 87 VAL A C 1
ATOM 672 O O . VAL A 1 87 ? -10.149 9.933 -5.039 1.00 96.94 87 VAL A O 1
ATOM 675 N N . LEU A 1 88 ? -8.221 9.755 -6.190 1.00 97.25 88 LEU A N 1
ATOM 676 C CA . LEU A 1 88 ? -7.364 10.480 -5.253 1.00 97.25 88 LEU A CA 1
ATOM 677 C C . LEU A 1 88 ? -6.605 11.597 -5.964 1.00 97.25 88 LEU A C 1
ATOM 679 O O . LEU A 1 88 ? -6.278 11.486 -7.143 1.00 97.25 88 LEU A O 1
ATOM 683 N N . THR A 1 89 ? -6.271 12.655 -5.227 1.00 97.69 89 THR A N 1
ATOM 684 C CA . THR A 1 89 ? -5.367 13.689 -5.731 1.00 97.69 89 THR A CA 1
ATOM 685 C C . THR A 1 89 ? -3.927 13.175 -5.744 1.00 97.69 89 THR A C 1
ATOM 687 O O . THR A 1 89 ? -3.511 12.421 -4.860 1.00 97.69 89 THR A O 1
ATOM 690 N N . VAL A 1 90 ? -3.136 13.634 -6.716 1.00 96.62 90 VAL A N 1
ATOM 691 C CA . VAL A 1 90 ? -1.713 13.269 -6.845 1.00 96.62 90 VAL A CA 1
ATOM 692 C C . VAL A 1 90 ? -0.931 13.613 -5.571 1.00 96.62 90 VAL A C 1
ATOM 694 O O . VAL A 1 90 ? -0.052 12.862 -5.148 1.00 96.62 90 VAL A O 1
ATOM 697 N N . GLU A 1 91 ? -1.282 14.720 -4.912 1.00 98.00 91 GLU A N 1
ATOM 698 C CA . GLU A 1 91 ? -0.672 15.127 -3.646 1.00 98.00 91 GLU A CA 1
ATOM 699 C C . GLU A 1 91 ? -0.943 14.120 -2.520 1.00 98.00 91 GLU A C 1
ATOM 701 O O . GLU A 1 91 ? -0.003 13.682 -1.853 1.00 98.00 91 GLU A O 1
ATOM 706 N N . ALA A 1 92 ? -2.202 13.701 -2.340 1.00 97.94 92 ALA A N 1
ATOM 707 C CA . ALA A 1 92 ? -2.565 12.718 -1.324 1.00 97.94 92 ALA A CA 1
ATOM 708 C C . ALA A 1 92 ? -1.849 11.382 -1.560 1.00 97.94 92 ALA A C 1
ATOM 710 O O . ALA A 1 92 ? -1.361 10.761 -0.612 1.00 97.94 92 ALA A O 1
ATOM 711 N N . VAL A 1 93 ? -1.728 10.965 -2.823 1.00 98.06 93 VAL A N 1
ATOM 712 C CA . VAL A 1 93 ? -1.011 9.743 -3.206 1.00 98.06 93 VAL A CA 1
ATOM 713 C C . VAL A 1 93 ? 0.473 9.854 -2.880 1.00 98.06 93 VAL A C 1
ATOM 715 O O . VAL A 1 93 ? 1.003 8.986 -2.189 1.00 98.06 93 VAL A O 1
ATOM 718 N N . ARG A 1 94 ? 1.142 10.937 -3.291 1.00 97.81 94 ARG A N 1
ATOM 719 C CA . ARG A 1 94 ? 2.564 11.167 -2.993 1.00 97.81 94 ARG A CA 1
ATOM 720 C C . ARG A 1 94 ? 2.838 11.142 -1.486 1.00 97.81 94 ARG A C 1
ATOM 722 O O . ARG A 1 94 ? 3.771 10.467 -1.044 1.00 97.81 94 ARG A O 1
ATOM 729 N N . ASN A 1 95 ? 2.012 11.829 -0.698 1.00 98.31 95 ASN A N 1
ATOM 730 C CA . ASN A 1 95 ? 2.160 11.880 0.758 1.00 98.31 95 ASN A CA 1
ATOM 731 C C . ASN A 1 95 ? 1.958 10.486 1.375 1.00 98.31 95 ASN A C 1
ATOM 733 O O . ASN A 1 95 ? 2.756 10.046 2.202 1.00 98.31 95 ASN A O 1
ATOM 737 N N . THR A 1 96 ? 0.946 9.753 0.905 1.00 98.06 96 THR A N 1
ATOM 738 C CA . THR A 1 96 ? 0.658 8.387 1.362 1.00 98.06 96 THR A CA 1
ATOM 739 C C . THR A 1 96 ? 1.807 7.434 1.044 1.00 98.06 96 THR A C 1
ATOM 741 O O . THR A 1 96 ? 2.259 6.721 1.934 1.00 98.06 96 THR A O 1
ATOM 744 N N . LEU A 1 97 ? 2.338 7.447 -0.182 1.00 97.81 97 LEU A N 1
ATOM 745 C CA . LEU A 1 97 ? 3.467 6.595 -0.577 1.00 97.81 97 LEU A CA 1
ATOM 746 C C . LEU A 1 97 ? 4.738 6.912 0.216 1.00 97.81 97 LEU A C 1
ATOM 748 O O . LEU A 1 97 ? 5.468 6.000 0.600 1.00 97.81 97 LEU A O 1
ATOM 752 N N . THR A 1 98 ? 4.971 8.189 0.520 1.00 97.38 98 THR A N 1
ATOM 753 C CA . THR A 1 98 ? 6.107 8.622 1.347 1.00 97.38 98 THR A CA 1
ATOM 754 C C . THR A 1 98 ? 6.007 8.067 2.769 1.00 97.38 98 THR A C 1
ATOM 756 O O . THR A 1 98 ? 6.987 7.556 3.313 1.00 97.38 98 THR A O 1
ATOM 759 N N . LEU A 1 99 ? 4.812 8.105 3.364 1.00 97.62 99 LEU A N 1
ATOM 760 C CA . LEU A 1 99 ? 4.564 7.516 4.681 1.00 97.62 99 LEU A CA 1
ATOM 761 C C . LEU A 1 99 ? 4.619 5.985 4.638 1.00 97.62 99 LEU A C 1
ATOM 763 O O . LEU A 1 99 ? 5.258 5.370 5.482 1.00 97.62 99 LEU A O 1
ATOM 767 N N . MET A 1 100 ? 4.044 5.346 3.619 1.00 97.56 100 MET A N 1
ATOM 768 C CA . MET A 1 100 ? 4.145 3.893 3.434 1.00 97.56 100 MET A CA 1
ATOM 769 C C . MET A 1 100 ? 5.599 3.421 3.328 1.00 97.56 100 MET A C 1
ATOM 771 O O . MET A 1 100 ? 5.933 2.340 3.806 1.00 97.56 100 MET A O 1
ATOM 775 N N . HIS A 1 101 ? 6.480 4.224 2.732 1.00 96.94 101 HIS A N 1
ATOM 776 C CA . HIS A 1 101 ? 7.903 3.908 2.667 1.00 96.94 101 HIS A CA 1
ATOM 777 C C . HIS A 1 101 ? 8.577 3.949 4.049 1.00 96.94 101 HIS A C 1
ATOM 779 O O . HIS A 1 101 ? 9.372 3.067 4.361 1.00 96.94 101 HIS A O 1
ATOM 785 N N . SER A 1 102 ? 8.249 4.927 4.901 1.00 96.06 102 SER A N 1
ATOM 786 C CA . SER A 1 102 ? 8.934 5.134 6.187 1.00 96.06 102 SER A CA 1
ATOM 787 C C . SER A 1 102 ? 8.300 4.415 7.386 1.00 96.06 102 SER A C 1
ATOM 789 O O . SER A 1 102 ? 9.030 3.988 8.281 1.00 96.06 102 SER A O 1
ATOM 791 N N . CYS A 1 103 ? 6.973 4.246 7.423 1.00 95.44 103 CYS A N 1
ATOM 792 C CA . CYS A 1 103 ? 6.226 3.683 8.561 1.00 95.44 103 CYS A CA 1
ATOM 793 C C . CYS A 1 103 ? 5.258 2.536 8.191 1.00 95.44 103 CYS A C 1
ATOM 795 O O . CYS A 1 103 ? 4.387 2.153 8.976 1.00 95.44 103 CYS A O 1
ATOM 797 N N . GLY A 1 104 ? 5.411 1.950 7.003 1.00 93.31 104 GLY A N 1
ATOM 798 C CA . GLY A 1 104 ? 4.493 0.951 6.457 1.00 93.31 104 GLY A CA 1
ATOM 799 C C . GLY A 1 104 ? 4.478 -0.436 7.120 1.00 93.31 104 GLY A C 1
ATOM 800 O O . GLY A 1 104 ? 3.425 -1.084 7.213 1.00 93.31 104 GLY A O 1
ATOM 801 N N . MET A 1 105 ? 5.631 -0.895 7.606 1.00 95.38 105 MET A N 1
ATOM 802 C CA . MET A 1 105 ? 5.915 -2.286 8.000 1.00 95.38 105 MET A CA 1
ATOM 803 C C . MET A 1 105 ? 6.229 -2.422 9.502 1.00 95.38 105 MET A C 1
ATOM 805 O O . MET A 1 105 ? 7.176 -3.106 9.898 1.00 95.38 105 MET A O 1
ATOM 809 N N . TYR A 1 106 ? 5.462 -1.738 10.358 1.00 92.50 106 TYR A N 1
ATOM 810 C CA . TYR A 1 106 ? 5.655 -1.713 11.820 1.00 92.50 106 TYR A CA 1
ATOM 811 C C . TYR A 1 106 ? 7.108 -1.361 12.201 1.00 92.50 106 TYR A C 1
ATOM 813 O O . TYR A 1 106 ? 7.743 -0.523 11.555 1.00 92.50 106 TYR A O 1
ATOM 821 N N . ASN A 1 107 ? 7.671 -2.028 13.212 1.00 92.75 107 ASN A N 1
ATOM 822 C CA . ASN A 1 107 ? 9.062 -1.846 13.635 1.00 92.75 107 ASN A CA 1
ATOM 823 C C . ASN A 1 107 ? 10.083 -2.301 12.572 1.00 92.75 107 ASN A C 1
ATOM 825 O O . ASN A 1 107 ? 11.273 -2.033 12.713 1.00 92.75 107 ASN A O 1
ATOM 829 N N . TYR A 1 108 ? 9.636 -2.970 11.503 1.00 94.25 108 TYR A N 1
ATOM 830 C CA . TYR A 1 108 ? 10.483 -3.385 10.388 1.00 94.25 108 TYR A CA 1
ATOM 831 C C . TYR A 1 108 ? 10.604 -2.320 9.284 1.00 94.25 108 TYR A C 1
ATOM 833 O O . TYR A 1 108 ? 11.418 -2.483 8.379 1.00 94.25 108 TYR A O 1
ATOM 841 N N . SER A 1 109 ? 9.855 -1.211 9.358 1.00 93.81 109 SER A N 1
ATOM 842 C CA . SER A 1 109 ? 9.772 -0.210 8.277 1.00 93.81 109 SER A CA 1
ATOM 843 C C . SER A 1 109 ? 11.128 0.332 7.824 1.00 93.81 109 SER A C 1
ATOM 845 O O . SER A 1 109 ? 11.395 0.349 6.629 1.00 93.81 109 SER A O 1
ATOM 847 N N . GLY A 1 110 ? 12.029 0.684 8.749 1.00 94.31 110 GLY A N 1
ATOM 848 C CA . GLY A 1 110 ? 13.358 1.195 8.388 1.00 94.31 110 GLY A CA 1
ATOM 849 C C . GLY A 1 110 ? 14.232 0.161 7.666 1.00 94.31 110 GLY A C 1
ATOM 850 O O . GLY A 1 110 ? 14.847 0.463 6.645 1.00 94.31 110 GLY A O 1
ATOM 851 N N . GLN A 1 111 ? 14.247 -1.090 8.143 1.00 94.56 111 GLN A N 1
ATOM 852 C CA . GLN A 1 111 ? 14.986 -2.167 7.473 1.00 94.56 111 GLN A CA 1
ATOM 853 C C . GLN A 1 111 ? 14.362 -2.532 6.124 1.00 94.56 111 GLN A C 1
ATOM 855 O O . GLN A 1 111 ? 15.085 -2.832 5.177 1.00 94.56 111 GLN A O 1
ATOM 860 N N . PHE A 1 112 ? 13.033 -2.501 6.032 1.00 96.06 112 PHE A N 1
ATOM 861 C CA . PHE A 1 112 ? 12.306 -2.760 4.797 1.00 96.06 112 PHE A CA 1
ATOM 862 C C . PHE A 1 112 ? 12.582 -1.676 3.751 1.00 96.06 112 PHE A C 1
ATOM 864 O O . PHE A 1 112 ? 12.885 -2.000 2.606 1.00 96.06 112 PHE A O 1
ATOM 871 N N . ALA A 1 113 ? 12.569 -0.402 4.145 1.00 95.62 113 ALA A N 1
ATOM 872 C CA . ALA A 1 113 ? 12.927 0.721 3.283 1.00 95.62 113 ALA A CA 1
ATOM 873 C C . ALA A 1 113 ? 14.367 0.611 2.761 1.00 95.62 113 ALA A C 1
ATOM 875 O O . ALA A 1 113 ? 14.622 0.923 1.605 1.00 95.62 113 ALA A O 1
ATOM 876 N N . PHE A 1 114 ? 15.299 0.114 3.577 1.00 94.69 114 PHE A N 1
ATOM 877 C CA . PHE A 1 114 ? 16.689 -0.065 3.152 1.00 94.69 114 PHE A CA 1
ATOM 878 C C . PHE A 1 114 ? 16.907 -1.291 2.251 1.00 94.69 114 PHE A C 1
ATOM 880 O O . PHE A 1 114 ? 17.709 -1.242 1.326 1.00 94.69 114 PHE A O 1
ATOM 887 N N . LYS A 1 115 ? 16.240 -2.415 2.539 1.00 94.56 115 LYS A N 1
ATOM 888 C CA . LYS A 1 115 ? 16.453 -3.686 1.822 1.00 94.56 115 LYS A CA 1
ATOM 889 C C . LYS A 1 115 ? 15.590 -3.817 0.568 1.00 94.56 115 LYS A C 1
ATOM 891 O O . LYS A 1 115 ? 16.052 -4.341 -0.439 1.00 94.56 115 LYS A O 1
ATOM 896 N N . VAL A 1 116 ? 14.325 -3.407 0.658 1.00 96.38 116 VAL A N 1
ATOM 897 C CA . VAL A 1 116 ? 13.322 -3.524 -0.412 1.00 96.38 116 VAL A CA 1
ATOM 898 C C . VAL A 1 116 ? 13.105 -2.183 -1.104 1.00 96.38 116 VAL A C 1
ATOM 900 O O . VAL A 1 116 ? 12.969 -2.133 -2.323 1.00 96.38 116 VAL A O 1
ATOM 903 N N . GLY A 1 117 ? 13.072 -1.083 -0.355 1.00 96.00 117 GLY A N 1
ATOM 904 C CA . GLY A 1 117 ? 12.974 0.252 -0.945 1.00 96.00 117 GLY A CA 1
ATOM 905 C C . GLY A 1 117 ? 11.622 0.599 -1.559 1.00 96.00 117 GLY A C 1
ATOM 906 O O . GLY A 1 117 ? 11.496 1.669 -2.137 1.00 96.00 117 GLY A O 1
ATOM 907 N N . LEU A 1 118 ? 10.602 -0.248 -1.426 1.00 97.19 118 LEU A N 1
ATOM 908 C CA . LEU A 1 118 ? 9.281 -0.028 -2.015 1.00 97.19 118 LEU A CA 1
ATOM 909 C C . LEU A 1 118 ? 8.255 0.419 -0.960 1.00 97.19 118 LEU A C 1
ATOM 911 O O . LEU A 1 118 ? 8.227 -0.155 0.132 1.00 97.19 118 LEU A O 1
ATOM 915 N N . PRO A 1 119 ? 7.380 1.400 -1.254 1.00 97.88 119 PRO A N 1
ATOM 916 C CA . PRO A 1 119 ? 6.262 1.746 -0.379 1.00 97.88 119 PRO A CA 1
ATOM 917 C C . PRO A 1 119 ? 5.376 0.529 -0.111 1.00 97.88 119 PRO A C 1
ATOM 919 O O . PRO A 1 119 ? 4.916 -0.131 -1.044 1.00 97.88 119 PRO A O 1
ATOM 922 N N . SER A 1 120 ? 5.140 0.217 1.163 1.00 97.44 120 SER A N 1
ATOM 923 C CA . SER A 1 120 ? 4.338 -0.946 1.553 1.00 97.44 120 SER A CA 1
ATOM 924 C C . SER A 1 120 ? 3.478 -0.668 2.775 1.00 97.44 120 SER A C 1
ATOM 926 O O . SER A 1 120 ? 3.750 0.254 3.535 1.00 97.44 120 SER A O 1
ATOM 928 N N . LYS A 1 121 ? 2.448 -1.480 3.003 1.00 97.38 121 LYS A N 1
ATOM 929 C CA . LYS A 1 121 ? 1.709 -1.511 4.265 1.00 97.38 121 LYS A CA 1
ATOM 930 C C . LYS A 1 121 ? 1.375 -2.947 4.640 1.00 97.38 121 LYS A C 1
ATOM 932 O O . LYS A 1 121 ? 0.715 -3.646 3.880 1.00 97.38 121 LYS A O 1
ATOM 937 N N . SER A 1 122 ? 1.787 -3.351 5.838 1.00 96.50 122 SER A N 1
ATOM 938 C CA . SER A 1 122 ? 1.423 -4.645 6.425 1.00 96.50 122 SER A CA 1
ATOM 939 C C . SER A 1 122 ? 0.152 -4.552 7.274 1.00 96.50 122 SER A C 1
ATOM 941 O O . SER A 1 122 ? -0.080 -3.530 7.926 1.00 96.50 122 SER A O 1
ATOM 943 N N . GLY A 1 123 ? -0.650 -5.611 7.295 1.00 94.69 123 GLY A N 1
ATOM 944 C CA . GLY A 1 123 ? -1.797 -5.786 8.181 1.00 94.69 123 GLY A CA 1
ATOM 945 C C . GLY A 1 123 ? -1.683 -7.065 9.007 1.00 94.69 123 GLY A C 1
ATOM 946 O O . GLY A 1 123 ? -1.146 -8.072 8.546 1.00 94.69 123 GLY A O 1
ATOM 947 N N . VAL A 1 124 ? -2.255 -7.048 10.215 1.00 94.25 124 VAL A N 1
ATOM 948 C CA . VAL A 1 124 ? -2.289 -8.208 11.130 1.00 94.25 124 VAL A CA 1
ATOM 949 C C . VAL A 1 124 ? -3.079 -9.400 10.576 1.00 94.25 124 VAL A C 1
ATOM 951 O O . VAL A 1 124 ? -2.927 -10.517 11.053 1.00 94.25 124 VAL A O 1
ATOM 954 N N . SER A 1 125 ? -3.874 -9.194 9.523 1.00 94.00 125 SER A N 1
ATOM 955 C CA . SER A 1 125 ? -4.518 -10.261 8.749 1.00 94.00 125 SER A CA 1
ATOM 956 C C . SER A 1 125 ? -3.538 -11.089 7.900 1.00 94.00 125 SER A C 1
ATOM 958 O O . SER A 1 125 ? -3.944 -12.049 7.243 1.00 94.00 125 SER A O 1
ATOM 960 N N . GLY A 1 126 ? -2.256 -10.706 7.862 1.00 94.56 126 GLY A N 1
ATOM 961 C CA . GLY A 1 126 ? -1.242 -11.294 6.987 1.00 94.56 126 GLY A CA 1
ATOM 962 C C . GLY A 1 126 ? -1.246 -10.718 5.570 1.00 94.56 126 GLY A C 1
ATOM 963 O O . GLY A 1 126 ? -0.578 -11.258 4.688 1.00 94.56 126 GLY A O 1
ATOM 964 N N . CYS A 1 127 ? -2.000 -9.642 5.340 1.00 96.69 127 CYS A N 1
ATOM 965 C CA . CYS A 1 127 ? -2.017 -8.903 4.083 1.00 96.69 127 CYS A CA 1
ATOM 966 C C . CYS A 1 127 ? -0.847 -7.910 4.015 1.00 96.69 127 CYS A C 1
ATOM 968 O O . CYS A 1 127 ? -0.567 -7.206 4.984 1.00 96.69 127 CYS A O 1
ATOM 970 N N . VAL A 1 128 ? -0.195 -7.806 2.859 1.00 97.69 128 VAL A N 1
ATOM 971 C CA . VAL A 1 128 ? 0.826 -6.796 2.565 1.00 97.69 128 VAL A CA 1
ATOM 972 C C . VAL A 1 128 ? 0.477 -6.122 1.245 1.00 97.69 128 VAL A C 1
ATOM 974 O O . VAL A 1 128 ? 0.496 -6.759 0.193 1.00 97.69 128 VAL A O 1
ATOM 977 N N . LEU A 1 129 ? 0.169 -4.829 1.306 1.00 97.88 129 LEU A N 1
ATOM 978 C CA . LEU A 1 129 ? 0.038 -3.974 0.130 1.00 97.88 129 LEU A CA 1
ATOM 979 C C . LEU A 1 129 ? 1.418 -3.441 -0.235 1.00 97.88 129 LEU A C 1
ATOM 981 O O . LEU A 1 129 ? 2.092 -2.864 0.614 1.00 97.88 129 LEU A O 1
ATOM 985 N N . LEU A 1 130 ? 1.824 -3.618 -1.484 1.00 98.19 130 LEU A N 1
ATOM 986 C CA . LEU A 1 130 ? 3.110 -3.199 -2.028 1.00 98.19 130 LEU A CA 1
ATOM 987 C C . LEU A 1 130 ? 2.851 -2.350 -3.272 1.00 98.19 130 LEU A C 1
ATOM 989 O O . LEU A 1 130 ? 2.103 -2.752 -4.163 1.00 98.19 130 LEU A O 1
ATOM 993 N N . VAL A 1 131 ? 3.477 -1.181 -3.348 1.00 98.31 131 VAL A N 1
ATOM 994 C CA . VAL A 1 131 ? 3.318 -0.267 -4.482 1.00 98.31 131 VAL A CA 1
ATOM 995 C C . VAL A 1 131 ? 4.655 -0.104 -5.188 1.00 98.31 131 VAL A C 1
ATOM 997 O O . VAL A 1 131 ? 5.654 0.223 -4.552 1.00 98.31 131 VAL A O 1
ATOM 1000 N N . VAL A 1 132 ? 4.666 -0.293 -6.508 1.00 97.06 132 VAL A N 1
ATOM 1001 C CA . VAL A 1 132 ? 5.778 0.080 -7.389 1.00 97.06 132 VAL A CA 1
ATOM 1002 C C . VAL A 1 132 ? 5.316 1.292 -8.202 1.00 97.06 132 VAL A C 1
ATOM 1004 O O . VAL A 1 132 ? 4.582 1.118 -9.182 1.00 97.06 132 VAL A O 1
ATOM 1007 N N . PRO A 1 133 ? 5.679 2.523 -7.791 1.00 95.94 133 PRO A N 1
ATOM 1008 C CA . PRO A 1 133 ? 5.185 3.741 -8.425 1.00 95.94 133 PRO A CA 1
ATOM 1009 C C . PRO A 1 133 ? 5.395 3.735 -9.942 1.00 95.94 133 PRO A C 1
ATOM 1011 O O . PRO A 1 133 ? 6.438 3.297 -10.433 1.00 95.94 133 PRO A O 1
ATOM 1014 N N . ASN A 1 134 ? 4.397 4.218 -10.683 1.00 94.12 134 ASN A N 1
ATOM 1015 C CA . ASN A 1 134 ? 4.386 4.285 -12.149 1.00 94.12 134 ASN A CA 1
ATOM 1016 C C . ASN A 1 134 ? 4.535 2.928 -12.866 1.00 94.12 134 ASN A C 1
ATOM 1018 O O . ASN A 1 134 ? 4.839 2.902 -14.054 1.00 94.12 134 ASN A O 1
ATOM 1022 N N . THR A 1 135 ? 4.382 1.803 -12.158 1.00 93.94 135 THR A N 1
ATOM 1023 C CA . THR A 1 135 ? 4.545 0.463 -12.743 1.00 93.94 135 THR A CA 1
ATOM 1024 C C . THR A 1 135 ? 3.381 -0.454 -12.384 1.00 93.94 135 THR A C 1
ATOM 1026 O O . THR A 1 135 ? 2.646 -0.875 -13.268 1.00 93.94 135 THR A O 1
ATOM 1029 N N . MET A 1 136 ? 3.204 -0.790 -11.101 1.00 95.94 136 MET A N 1
ATOM 1030 C CA . MET A 1 136 ? 2.183 -1.752 -10.671 1.00 95.94 136 MET A CA 1
ATOM 1031 C C . MET A 1 136 ? 1.873 -1.663 -9.175 1.00 95.94 136 MET A C 1
ATOM 1033 O O . MET A 1 136 ? 2.672 -1.165 -8.380 1.00 95.94 136 MET A O 1
ATOM 1037 N N . GLY A 1 137 ? 0.723 -2.209 -8.787 1.00 97.44 137 GLY A N 1
ATOM 1038 C CA . GLY A 1 137 ? 0.377 -2.499 -7.400 1.00 97.44 137 GLY A CA 1
ATOM 1039 C C . GLY A 1 137 ? 0.280 -3.997 -7.163 1.00 97.44 137 GLY A C 1
ATOM 1040 O O . GLY A 1 137 ? -0.175 -4.740 -8.029 1.00 97.44 137 GLY A O 1
ATOM 1041 N N . ILE A 1 138 ? 0.722 -4.438 -5.992 1.00 98.00 138 ILE A N 1
ATOM 1042 C CA . ILE A 1 138 ? 0.748 -5.845 -5.603 1.00 98.00 138 ILE A CA 1
ATOM 1043 C C . ILE A 1 138 ? 0.088 -5.971 -4.231 1.00 98.00 138 ILE A C 1
ATOM 1045 O O . ILE A 1 138 ? 0.331 -5.170 -3.328 1.00 98.00 138 ILE A O 1
ATOM 1049 N N . CYS A 1 139 ? -0.725 -7.006 -4.060 1.00 97.88 139 CYS A N 1
ATOM 1050 C CA . CYS A 1 139 ? -1.263 -7.401 -2.769 1.00 97.88 139 CYS A CA 1
ATOM 1051 C C . CYS A 1 139 ? -0.881 -8.853 -2.496 1.00 97.88 139 CYS A C 1
ATOM 1053 O O . CYS A 1 139 ? -1.114 -9.737 -3.319 1.00 97.88 139 CYS A O 1
ATOM 1055 N N . LEU A 1 140 ? -0.258 -9.085 -1.348 1.00 97.69 140 LEU A N 1
ATOM 1056 C CA . LEU A 1 140 ? 0.177 -10.399 -0.896 1.00 97.69 140 LEU A CA 1
ATOM 1057 C C . LEU A 1 140 ? -0.648 -10.776 0.322 1.00 97.69 140 LEU A C 1
ATOM 1059 O O . LEU A 1 140 ? -0.844 -9.945 1.205 1.00 97.69 140 LEU A O 1
ATOM 1063 N N . TRP A 1 141 ? -1.074 -12.029 0.416 1.00 97.44 141 TRP A N 1
ATOM 1064 C CA . TRP A 1 141 ? -1.792 -12.511 1.587 1.00 97.44 141 TRP A CA 1
ATOM 1065 C C . TRP A 1 141 ? -1.220 -13.839 2.076 1.00 97.44 141 TRP A C 1
ATOM 1067 O O . TRP A 1 141 ? -1.133 -14.819 1.338 1.00 97.44 141 TRP A O 1
ATOM 1077 N N . SER A 1 142 ? -0.787 -13.850 3.334 1.00 97.06 142 SER A N 1
ATOM 1078 C CA . SER A 1 142 ? -0.314 -15.038 4.037 1.00 97.06 142 SER A CA 1
ATOM 1079 C C . SER A 1 142 ? -0.494 -14.819 5.545 1.00 97.06 142 SER A C 1
ATOM 1081 O O . SER A 1 142 ? 0.289 -14.053 6.116 1.00 97.06 142 SER A O 1
ATOM 1083 N N . PRO A 1 143 ? -1.466 -15.493 6.195 1.00 95.81 143 PRO A N 1
ATOM 1084 C CA . PRO A 1 143 ? -1.812 -15.275 7.604 1.00 95.81 143 PRO A CA 1
ATOM 1085 C C . PRO A 1 143 ? -0.671 -15.414 8.630 1.00 95.81 143 PRO A C 1
ATOM 1087 O O . PRO A 1 143 ? -0.668 -14.646 9.587 1.00 95.81 143 PRO A O 1
ATOM 1090 N N . PRO A 1 144 ? 0.308 -16.336 8.487 1.00 96.88 144 PRO A N 1
ATOM 1091 C CA . PRO A 1 144 ? 1.406 -16.436 9.449 1.00 96.88 144 PRO A CA 1
ATOM 1092 C C . PRO A 1 144 ? 2.250 -15.157 9.516 1.00 96.88 144 PRO A C 1
ATOM 1094 O O . PRO A 1 144 ? 2.818 -14.726 8.503 1.00 96.88 144 PRO A O 1
ATOM 1097 N N . LEU A 1 145 ? 2.346 -14.587 10.719 1.00 96.75 145 LEU A N 1
ATOM 1098 C CA . LEU A 1 145 ? 3.107 -13.374 11.007 1.00 96.75 145 LEU A CA 1
ATOM 1099 C C . LEU A 1 145 ? 4.468 -13.687 11.640 1.00 96.75 145 LEU A C 1
ATOM 1101 O O . LEU A 1 145 ? 4.632 -14.692 12.335 1.00 96.75 145 LEU A O 1
ATOM 1105 N N . ASP A 1 146 ? 5.429 -12.798 11.411 1.00 94.25 146 ASP A N 1
ATOM 1106 C CA . ASP A 1 146 ? 6.726 -12.787 12.074 1.00 94.25 146 ASP A CA 1
ATOM 1107 C C . ASP A 1 146 ? 6.640 -12.139 13.469 1.00 94.25 146 ASP A C 1
ATOM 1109 O O . ASP A 1 146 ? 5.594 -11.647 13.904 1.00 94.25 146 ASP A O 1
ATOM 1113 N N . SER A 1 147 ? 7.765 -12.104 14.185 1.00 94.56 147 SER A N 1
ATOM 1114 C CA . SER A 1 147 ? 7.865 -11.464 15.504 1.00 94.56 147 SER A CA 1
ATOM 1115 C C . SER A 1 147 ? 7.618 -9.948 15.481 1.00 94.56 147 SER A C 1
ATOM 1117 O O . SER A 1 147 ? 7.397 -9.347 16.531 1.00 94.56 147 SER A O 1
ATOM 1119 N N . ASN A 1 148 ? 7.653 -9.318 14.306 1.00 92.12 148 ASN A N 1
ATOM 1120 C CA . ASN A 1 148 ? 7.409 -7.895 14.100 1.00 92.12 148 ASN A CA 1
ATOM 1121 C C . ASN A 1 148 ? 5.960 -7.589 13.673 1.00 92.12 148 ASN A C 1
ATOM 1123 O O . ASN A 1 148 ? 5.628 -6.413 13.513 1.00 92.12 148 ASN A O 1
ATOM 1127 N N . GLY A 1 149 ? 5.107 -8.608 13.514 1.00 91.75 149 GLY A N 1
ATOM 1128 C CA . GLY A 1 149 ? 3.712 -8.469 13.088 1.00 91.75 149 GLY A CA 1
ATOM 1129 C C . GLY A 1 149 ? 3.522 -8.330 11.574 1.00 91.75 149 GLY A C 1
ATOM 1130 O O . GLY A 1 149 ? 2.456 -7.908 11.128 1.00 91.75 149 GLY A O 1
ATOM 1131 N N . ASN A 1 150 ? 4.536 -8.654 10.767 1.00 95.75 150 ASN A N 1
ATOM 1132 C CA . ASN A 1 150 ? 4.446 -8.670 9.307 1.00 95.75 150 ASN A CA 1
ATOM 1133 C C . ASN A 1 150 ? 4.243 -10.086 8.770 1.00 95.75 150 ASN A C 1
ATOM 1135 O O . ASN A 1 150 ? 4.673 -11.057 9.378 1.00 95.75 150 ASN A O 1
ATOM 1139 N N . SER A 1 151 ? 3.634 -10.221 7.592 1.00 96.69 151 SER A N 1
ATOM 1140 C CA . SER A 1 151 ? 3.499 -11.530 6.944 1.00 96.69 151 SER A CA 1
ATOM 1141 C C . SER A 1 151 ? 4.863 -12.129 6.580 1.00 96.69 151 SER A C 1
ATOM 1143 O O . SER A 1 151 ? 5.593 -11.543 5.775 1.00 96.69 151 SER A O 1
ATOM 1145 N N . CYS A 1 152 ? 5.176 -13.328 7.089 1.00 95.12 152 CYS A N 1
ATOM 1146 C CA . CYS A 1 152 ? 6.463 -13.996 6.847 1.00 95.12 152 CYS A CA 1
ATOM 1147 C C . CYS A 1 152 ? 6.748 -14.164 5.348 1.00 95.12 152 CYS A C 1
ATOM 1149 O O . CYS A 1 152 ? 7.807 -13.788 4.843 1.00 95.12 152 CYS A O 1
ATOM 1151 N N . ARG A 1 153 ? 5.771 -14.718 4.618 1.00 96.69 153 ARG A N 1
ATOM 1152 C CA . ARG A 1 153 ? 5.897 -14.968 3.176 1.00 96.69 153 ARG A CA 1
ATOM 1153 C C . ARG A 1 153 ? 5.801 -13.682 2.364 1.00 96.69 153 ARG A C 1
ATOM 1155 O O . ARG A 1 153 ? 6.479 -13.574 1.348 1.00 96.69 153 ARG A O 1
ATOM 1162 N N . GLY A 1 154 ? 5.000 -12.713 2.816 1.00 96.44 154 GLY A N 1
ATOM 1163 C CA . GLY A 1 154 ? 4.887 -11.410 2.161 1.00 96.44 154 GLY A CA 1
ATOM 1164 C C . GLY A 1 154 ? 6.227 -10.676 2.135 1.00 96.44 154 GLY A C 1
ATOM 1165 O O . GLY A 1 154 ? 6.694 -10.271 1.074 1.00 96.44 154 GLY A O 1
ATOM 1166 N N . VAL A 1 155 ? 6.901 -10.591 3.285 1.00 95.94 155 VAL A N 1
ATOM 1167 C CA . VAL A 1 155 ? 8.225 -9.957 3.389 1.00 95.94 155 VAL A CA 1
ATOM 1168 C C . VAL A 1 155 ? 9.273 -10.705 2.559 1.00 95.94 155 VAL A C 1
ATOM 1170 O O . VAL A 1 155 ? 10.029 -10.071 1.822 1.00 95.94 155 VAL A O 1
ATOM 1173 N N . GLN A 1 156 ? 9.292 -12.041 2.623 1.00 96.69 156 GLN A N 1
ATOM 1174 C CA . GLN A 1 156 ? 10.218 -12.860 1.834 1.00 96.69 156 GLN A CA 1
ATOM 1175 C C . GLN A 1 156 ? 10.034 -12.644 0.325 1.00 96.69 156 GLN A C 1
ATOM 1177 O O . GLN A 1 156 ? 11.014 -12.473 -0.399 1.00 96.69 156 GLN A O 1
ATOM 1182 N N . PHE A 1 157 ? 8.786 -12.603 -0.148 1.00 97.62 157 PHE A N 1
ATOM 1183 C CA . PHE A 1 157 ? 8.483 -12.331 -1.550 1.00 97.62 157 PHE A CA 1
ATOM 1184 C C . PHE A 1 157 ? 9.000 -10.955 -1.982 1.00 97.62 157 PHE A C 1
ATOM 1186 O O . PHE A 1 157 ? 9.640 -10.849 -3.024 1.00 97.62 157 PHE A O 1
ATOM 1193 N N . CYS A 1 158 ? 8.784 -9.912 -1.173 1.00 96.94 158 CYS A N 1
ATOM 1194 C CA . CYS A 1 158 ? 9.265 -8.564 -1.479 1.00 96.94 158 CYS A CA 1
ATOM 1195 C C . CYS A 1 158 ? 10.794 -8.505 -1.633 1.00 96.94 158 CYS A C 1
ATOM 1197 O O . CYS A 1 158 ? 11.289 -7.825 -2.530 1.00 96.94 158 CYS A O 1
ATOM 1199 N N . MET A 1 159 ? 11.546 -9.233 -0.799 1.00 95.94 159 MET A N 1
ATOM 1200 C CA . MET A 1 159 ? 13.011 -9.311 -0.906 1.00 95.94 159 MET A CA 1
ATOM 1201 C C . MET A 1 159 ? 13.464 -10.016 -2.189 1.00 95.94 159 MET A C 1
ATOM 1203 O O . MET A 1 159 ? 14.348 -9.529 -2.892 1.00 95.94 159 MET A O 1
ATOM 1207 N N . GLU A 1 160 ? 12.841 -11.147 -2.517 1.00 96.38 160 GLU A N 1
ATOM 1208 C CA . GLU A 1 160 ? 13.125 -11.886 -3.752 1.00 96.38 160 GLU A CA 1
ATOM 1209 C C . GLU A 1 160 ? 12.772 -11.069 -5.000 1.00 96.38 160 GLU A C 1
ATOM 1211 O O . GLU A 1 160 ? 13.506 -11.092 -5.990 1.00 96.38 160 GLU A O 1
ATOM 1216 N N . LEU A 1 161 ? 11.683 -10.296 -4.945 1.00 95.56 161 LEU A N 1
ATOM 1217 C CA . LEU A 1 161 ? 11.248 -9.427 -6.033 1.00 95.56 161 LEU A CA 1
ATOM 1218 C C . LEU A 1 161 ? 12.334 -8.401 -6.388 1.00 95.56 161 LEU A C 1
ATOM 1220 O O . LEU A 1 161 ? 12.746 -8.319 -7.542 1.00 95.56 161 LEU A O 1
ATOM 1224 N N . VAL A 1 162 ? 12.852 -7.660 -5.406 1.00 94.69 162 VAL A N 1
ATOM 1225 C CA . VAL A 1 162 ? 13.880 -6.626 -5.649 1.00 94.69 162 VAL A CA 1
ATOM 1226 C C . VAL A 1 162 ? 15.275 -7.198 -5.897 1.00 94.69 162 VAL A C 1
ATOM 1228 O O . VAL A 1 162 ? 16.146 -6.510 -6.430 1.00 94.69 162 VAL A O 1
ATOM 1231 N N . SER A 1 163 ? 15.512 -8.455 -5.510 1.00 92.50 163 SER A N 1
ATOM 1232 C CA . SER A 1 163 ? 16.736 -9.174 -5.864 1.00 92.50 163 SER A CA 1
ATOM 1233 C C . SER A 1 163 ? 16.764 -9.508 -7.357 1.00 92.50 163 SER A C 1
ATOM 1235 O O . SER A 1 163 ? 17.821 -9.439 -7.982 1.00 92.50 163 SER A O 1
ATOM 1237 N N . ARG A 1 164 ? 15.600 -9.818 -7.940 1.00 91.81 164 ARG A N 1
ATOM 1238 C CA . ARG A 1 164 ? 15.461 -10.217 -9.349 1.00 91.81 164 ARG A CA 1
ATOM 1239 C C . ARG A 1 164 ? 15.210 -9.044 -10.291 1.00 91.81 164 ARG A C 1
ATOM 1241 O O . ARG A 1 164 ? 15.672 -9.087 -11.431 1.00 91.81 164 ARG A O 1
ATOM 1248 N N . PHE A 1 165 ? 14.492 -8.020 -9.835 1.00 91.31 165 PHE A N 1
ATOM 1249 C CA . PHE A 1 165 ? 14.055 -6.895 -10.659 1.00 91.31 165 PHE A CA 1
ATOM 1250 C C . PHE A 1 165 ? 14.591 -5.552 -10.159 1.00 91.31 165 PHE A C 1
ATOM 1252 O O . PHE A 1 165 ? 14.779 -5.354 -8.959 1.00 91.31 165 PHE A O 1
ATOM 1259 N N . THR A 1 166 ? 14.784 -4.604 -11.077 1.00 90.69 166 THR A N 1
ATOM 1260 C CA . THR A 1 166 ? 15.230 -3.223 -10.799 1.00 90.69 166 THR A CA 1
ATOM 1261 C C . THR A 1 166 ? 14.087 -2.340 -10.282 1.00 90.69 166 THR A C 1
ATOM 1263 O O . THR A 1 166 ? 13.773 -1.293 -10.856 1.00 90.69 166 THR A O 1
ATOM 1266 N N . PHE A 1 167 ? 13.410 -2.796 -9.227 1.00 93.38 167 PHE A N 1
ATOM 1267 C CA . PHE A 1 167 ? 12.272 -2.094 -8.624 1.00 93.38 167 PHE A CA 1
ATOM 1268 C C . PHE A 1 167 ? 12.620 -1.335 -7.351 1.00 93.38 167 PHE A C 1
ATOM 1270 O O . PHE A 1 167 ? 11.795 -0.559 -6.880 1.00 93.38 167 PHE A O 1
ATOM 1277 N N . HIS A 1 168 ? 13.810 -1.528 -6.781 1.00 94.19 168 HIS A N 1
ATOM 1278 C CA . HIS A 1 168 ? 14.203 -0.749 -5.615 1.00 94.19 168 HIS A CA 1
ATOM 1279 C C . HIS A 1 168 ? 14.162 0.748 -5.964 1.00 94.19 168 HIS A C 1
ATOM 1281 O O . HIS A 1 168 ? 14.665 1.151 -7.010 1.00 94.19 168 HIS A O 1
ATOM 1287 N N . ASN A 1 169 ? 13.591 1.588 -5.098 1.00 92.06 169 ASN A N 1
ATOM 1288 C CA . ASN A 1 169 ? 13.392 3.013 -5.407 1.00 92.06 169 ASN A CA 1
ATOM 1289 C C . ASN A 1 169 ? 14.710 3.775 -5.668 1.00 92.06 169 ASN A C 1
ATOM 1291 O O . ASN A 1 169 ? 14.713 4.815 -6.317 1.00 92.06 169 ASN A O 1
ATOM 1295 N N . PHE A 1 170 ? 15.830 3.228 -5.189 1.00 91.56 170 PHE A N 1
ATOM 1296 C CA . PHE A 1 170 ? 17.187 3.737 -5.412 1.00 91.56 170 PHE A CA 1
ATOM 1297 C C . PHE A 1 170 ? 18.044 2.852 -6.347 1.00 91.56 170 PHE A C 1
ATOM 1299 O O . PHE A 1 170 ? 19.265 2.995 -6.362 1.00 91.56 170 PHE A O 1
ATOM 1306 N N . ASP A 1 171 ? 17.442 1.916 -7.094 1.00 87.94 171 ASP A N 1
ATOM 1307 C CA . ASP A 1 171 ? 18.154 1.163 -8.142 1.00 87.94 171 ASP A CA 1
ATOM 1308 C C . ASP A 1 171 ? 18.415 2.043 -9.380 1.00 87.94 171 ASP A C 1
ATOM 1310 O O . ASP A 1 171 ? 17.693 2.994 -9.680 1.00 87.94 171 ASP A O 1
ATOM 1314 N N . ASN A 1 172 ? 19.460 1.700 -10.135 1.00 83.06 172 ASN A N 1
ATOM 1315 C CA . ASN A 1 172 ? 19.836 2.405 -11.357 1.00 83.06 172 ASN A CA 1
ATOM 1316 C C . ASN A 1 172 ? 19.157 1.782 -12.589 1.00 83.06 172 ASN A C 1
ATOM 1318 O O . ASN A 1 172 ? 19.322 0.592 -12.845 1.00 83.06 172 ASN A O 1
ATOM 1322 N N . LEU A 1 173 ? 18.449 2.603 -13.372 1.00 79.12 173 LEU A N 1
ATOM 1323 C CA . LEU A 1 173 ? 17.700 2.165 -14.560 1.00 79.12 173 LEU A CA 1
ATOM 1324 C C . LEU A 1 173 ? 18.520 2.155 -15.860 1.00 79.12 173 LEU A C 1
ATOM 1326 O O . LEU A 1 173 ? 18.101 1.570 -16.850 1.00 79.12 173 LEU A O 1
ATOM 1330 N N . ARG A 1 174 ? 19.672 2.831 -15.881 1.00 66.88 174 ARG A N 1
ATOM 1331 C CA . ARG A 1 174 ? 20.515 3.013 -17.075 1.00 66.88 174 ARG A CA 1
ATOM 1332 C C . ARG A 1 174 ? 21.694 2.048 -17.141 1.00 66.88 174 ARG A C 1
ATOM 1334 O O . ARG A 1 174 ? 22.295 1.887 -18.197 1.00 66.88 174 ARG A O 1
ATOM 1341 N N . ASN A 1 175 ? 22.058 1.420 -16.026 1.00 60.25 175 ASN A N 1
ATOM 1342 C CA . ASN A 1 175 ? 23.280 0.628 -15.960 1.00 60.25 175 ASN A CA 1
ATOM 1343 C C . ASN A 1 175 ? 23.051 -0.833 -16.364 1.00 60.25 175 ASN A C 1
ATOM 1345 O O . ASN A 1 175 ? 22.485 -1.619 -15.608 1.00 60.25 175 ASN A O 1
ATOM 1349 N N . HIS A 1 176 ? 23.665 -1.240 -17.476 1.00 57.88 176 HIS A N 1
ATOM 1350 C CA . HIS A 1 176 ? 23.786 -2.640 -17.921 1.00 57.88 176 HIS A CA 1
ATOM 1351 C C . HIS A 1 176 ? 24.700 -3.518 -17.038 1.00 57.88 176 HIS A C 1
ATOM 1353 O O . HIS A 1 176 ? 25.029 -4.641 -17.401 1.00 57.88 176 HIS A O 1
ATOM 1359 N N . ILE A 1 177 ? 25.131 -3.004 -15.884 1.00 56.94 177 ILE A N 1
ATOM 1360 C CA . ILE A 1 177 ? 26.032 -3.680 -14.940 1.00 56.94 177 ILE A CA 1
ATOM 1361 C C . ILE A 1 177 ? 25.252 -4.652 -14.041 1.00 56.94 177 ILE A C 1
ATOM 1363 O O . ILE A 1 177 ? 25.816 -5.606 -13.509 1.00 56.94 177 ILE A O 1
ATOM 1367 N N . THR A 1 178 ? 23.953 -4.410 -13.838 1.00 64.12 178 THR A N 1
ATOM 1368 C CA . THR A 1 178 ? 23.149 -5.233 -12.930 1.00 64.12 178 THR A CA 1
ATOM 1369 C C . THR A 1 178 ? 22.688 -6.511 -13.630 1.00 64.12 178 THR A C 1
ATOM 1371 O O . THR A 1 178 ? 22.248 -6.480 -14.776 1.00 64.12 178 THR A O 1
ATOM 1374 N N . THR A 1 179 ? 22.727 -7.638 -12.920 1.00 73.44 179 THR A N 1
ATOM 1375 C CA . THR A 1 179 ? 22.113 -8.903 -13.362 1.00 73.44 179 THR A CA 1
ATOM 1376 C C . THR A 1 179 ? 20.588 -8.905 -13.214 1.00 73.44 179 THR A C 1
ATOM 1378 O O . THR A 1 179 ? 19.936 -9.892 -13.561 1.00 73.44 179 THR A O 1
ATOM 1381 N N . LYS A 1 180 ? 20.009 -7.822 -12.678 1.00 84.06 180 LYS A N 1
ATOM 1382 C CA . LYS A 1 180 ? 18.572 -7.693 -12.459 1.00 84.06 180 LYS A CA 1
ATOM 1383 C C . LYS A 1 180 ? 17.858 -7.421 -13.779 1.00 84.06 180 LYS A C 1
ATOM 1385 O O . LYS A 1 180 ? 18.397 -6.801 -14.692 1.00 84.06 180 LYS A O 1
ATOM 1390 N N . THR A 1 181 ? 16.620 -7.889 -13.872 1.00 83.75 181 THR A N 1
ATOM 1391 C CA . THR A 1 181 ? 15.771 -7.673 -15.048 1.00 83.75 181 THR A CA 1
ATOM 1392 C C . THR A 1 181 ? 14.939 -6.407 -14.865 1.00 83.75 181 THR A C 1
ATOM 1394 O O . THR A 1 181 ? 14.276 -6.261 -13.841 1.00 83.75 181 THR A O 1
ATOM 1397 N N . ASP A 1 182 ? 14.918 -5.523 -15.861 1.00 85.50 182 ASP A N 1
ATOM 1398 C CA . ASP A 1 182 ? 13.916 -4.458 -15.945 1.00 85.50 182 ASP A CA 1
ATOM 1399 C C . ASP A 1 182 ? 12.794 -4.900 -16.898 1.00 85.50 182 ASP A C 1
ATOM 1401 O O . ASP A 1 182 ? 13.043 -5.034 -18.097 1.00 85.50 182 ASP A O 1
ATOM 1405 N N . PRO A 1 183 ? 11.571 -5.166 -16.409 1.00 83.31 183 PRO A N 1
ATOM 1406 C CA . PRO A 1 183 ? 10.470 -5.587 -17.267 1.00 83.31 183 PRO A CA 1
ATOM 1407 C C . PRO A 1 183 ? 9.847 -4.434 -18.065 1.00 83.31 183 PRO A C 1
ATOM 1409 O O . PRO A 1 183 ? 9.021 -4.697 -18.933 1.00 83.31 183 PRO A O 1
ATOM 1412 N N . ARG A 1 184 ? 10.225 -3.174 -17.799 1.00 80.06 184 ARG A N 1
ATOM 1413 C CA . ARG A 1 184 ? 9.777 -2.009 -18.582 1.00 80.06 184 ARG A CA 1
ATOM 1414 C C . ARG A 1 184 ? 10.516 -1.889 -19.914 1.00 80.06 184 ARG A C 1
ATOM 1416 O O . ARG A 1 184 ? 10.033 -1.202 -20.805 1.00 80.06 184 ARG A O 1
ATOM 1423 N N . MET A 1 185 ? 11.675 -2.536 -20.050 1.00 69.38 185 MET A N 1
ATOM 1424 C CA . MET A 1 185 ? 12.478 -2.522 -21.271 1.00 69.38 185 MET A CA 1
ATOM 1425 C C . MET A 1 185 ? 12.365 -3.862 -22.002 1.00 69.38 185 MET A C 1
ATOM 1427 O O . MET A 1 185 ? 12.586 -4.928 -21.419 1.00 69.38 185 MET A O 1
ATOM 1431 N N . ALA A 1 186 ? 12.081 -3.835 -23.305 1.00 65.50 186 ALA A N 1
ATOM 1432 C CA . ALA A 1 186 ? 12.174 -5.040 -24.116 1.00 65.50 186 ALA A CA 1
ATOM 1433 C C . ALA A 1 186 ? 13.652 -5.460 -24.256 1.00 65.50 186 ALA A C 1
ATOM 1435 O O . ALA A 1 186 ? 14.499 -4.684 -24.696 1.00 65.50 186 ALA A O 1
ATOM 1436 N N . LYS A 1 187 ? 13.982 -6.720 -23.924 1.00 59.16 187 LYS A N 1
ATOM 1437 C CA . LYS A 1 187 ? 15.371 -7.240 -23.949 1.00 59.16 187 LYS A CA 1
ATOM 1438 C C . LYS A 1 187 ? 16.093 -7.047 -25.293 1.00 59.16 187 LYS A C 1
ATOM 1440 O O . LYS A 1 187 ? 17.314 -6.908 -25.309 1.00 59.16 187 LYS A O 1
ATOM 1445 N N . ALA A 1 188 ? 15.358 -7.089 -26.406 1.00 55.81 188 ALA A N 1
ATOM 1446 C CA . ALA A 1 188 ? 15.907 -6.896 -27.749 1.00 55.81 188 ALA A CA 1
ATOM 1447 C C . ALA A 1 188 ? 16.230 -5.420 -28.034 1.00 55.81 188 ALA A C 1
ATOM 1449 O O . ALA A 1 188 ? 17.285 -5.112 -28.584 1.00 55.81 188 ALA A O 1
ATOM 1450 N N . GLU A 1 189 ? 15.357 -4.521 -27.588 1.00 60.53 189 GLU A N 1
ATOM 1451 C CA . GLU A 1 189 ? 15.460 -3.077 -27.791 1.00 60.53 189 GLU A CA 1
ATOM 1452 C C . GLU A 1 189 ? 16.680 -2.503 -27.064 1.00 60.53 189 GLU A C 1
ATOM 1454 O O . GLU A 1 189 ? 17.449 -1.749 -27.649 1.00 60.53 189 GLU A O 1
ATOM 1459 N N . SER A 1 190 ? 16.960 -2.966 -25.840 1.00 64.38 190 SER A N 1
ATOM 1460 C CA . SER A 1 190 ? 18.126 -2.492 -25.081 1.00 64.38 190 SER A CA 1
ATOM 1461 C C . SER A 1 190 ? 19.462 -2.843 -25.743 1.00 64.38 190 SER A C 1
ATOM 1463 O O . SER A 1 190 ? 20.376 -2.029 -25.734 1.00 64.38 190 SER A O 1
ATOM 1465 N N . ARG A 1 191 ? 19.609 -4.044 -26.324 1.00 67.62 191 ARG A N 1
ATOM 1466 C CA . ARG A 1 191 ? 20.868 -4.451 -26.981 1.00 67.62 191 ARG A CA 1
ATOM 1467 C C . ARG A 1 191 ? 21.056 -3.774 -28.332 1.00 67.62 191 ARG A C 1
ATOM 1469 O O . ARG A 1 191 ? 22.170 -3.369 -28.651 1.00 67.62 191 ARG A O 1
ATOM 1476 N N . ALA A 1 192 ? 19.978 -3.663 -29.107 1.00 71.56 192 ALA A N 1
ATOM 1477 C CA . ALA A 1 192 ? 20.005 -2.980 -30.390 1.00 71.56 192 ALA A CA 1
ATOM 1478 C C . ALA A 1 192 ? 20.326 -1.491 -30.212 1.00 71.56 192 ALA A C 1
ATOM 1480 O O . ALA A 1 192 ? 21.175 -0.984 -30.934 1.00 71.56 192 ALA A O 1
ATOM 1481 N N . GLN A 1 193 ? 19.734 -0.822 -29.215 1.00 71.94 193 GLN A N 1
ATOM 1482 C CA . GLN A 1 193 ? 19.986 0.596 -28.952 1.00 71.94 193 GLN A CA 1
ATOM 1483 C C . GLN A 1 193 ? 21.456 0.871 -28.615 1.00 71.94 193 GLN A C 1
ATOM 1485 O O . GLN A 1 193 ? 22.057 1.744 -29.225 1.00 71.94 193 GLN A O 1
ATOM 1490 N N . ILE A 1 194 ? 22.069 0.073 -27.730 1.00 74.12 194 ILE A N 1
ATOM 1491 C CA . ILE A 1 194 ? 23.503 0.208 -27.405 1.00 74.12 194 ILE A CA 1
ATOM 1492 C C . ILE A 1 194 ? 24.363 0.045 -28.662 1.00 74.12 194 ILE A C 1
ATOM 1494 O O . ILE A 1 194 ? 25.326 0.782 -28.860 1.00 74.12 194 ILE A O 1
ATOM 1498 N N . LEU A 1 195 ? 24.030 -0.935 -29.509 1.00 78.69 195 LEU A N 1
ATOM 1499 C CA . LEU A 1 195 ? 24.763 -1.181 -30.747 1.00 78.69 195 LEU A CA 1
ATOM 1500 C C . LEU A 1 195 ? 24.607 -0.014 -31.732 1.00 78.69 195 LEU A C 1
ATOM 1502 O O . LEU A 1 195 ? 25.597 0.409 -32.322 1.00 78.69 195 LEU A O 1
ATOM 1506 N N . PHE A 1 196 ? 23.395 0.520 -31.890 1.00 80.56 196 PHE A N 1
ATOM 1507 C CA . PHE A 1 196 ? 23.136 1.692 -32.725 1.00 80.56 196 PHE A CA 1
ATOM 1508 C C . PHE A 1 196 ? 23.881 2.928 -32.220 1.00 80.56 196 PHE A C 1
ATOM 1510 O O . PHE A 1 196 ? 24.552 3.582 -33.016 1.00 80.56 196 PHE A O 1
ATOM 1517 N N . ASP A 1 197 ? 23.833 3.207 -30.917 1.00 78.81 197 ASP A N 1
ATOM 1518 C CA . ASP A 1 197 ? 24.532 4.340 -30.306 1.00 78.81 197 ASP A CA 1
ATOM 1519 C C . ASP A 1 197 ? 26.051 4.226 -30.521 1.00 78.81 197 ASP A C 1
ATOM 1521 O O . ASP A 1 197 ? 26.710 5.209 -30.868 1.00 78.81 197 ASP A O 1
ATOM 1525 N N . LEU A 1 198 ? 26.609 3.015 -30.395 1.00 82.31 198 LEU A N 1
ATOM 1526 C CA . LEU A 1 198 ? 28.026 2.745 -30.651 1.00 82.31 198 LEU A CA 1
ATOM 1527 C C . LEU A 1 198 ? 28.394 2.967 -32.126 1.00 82.31 198 LEU A C 1
ATOM 1529 O O . LEU A 1 198 ? 29.378 3.646 -32.418 1.00 82.31 198 LEU A O 1
ATOM 1533 N N . LEU A 1 199 ? 27.607 2.413 -33.054 1.00 85.81 199 LEU A N 1
ATOM 1534 C CA . LEU A 1 199 ? 27.846 2.533 -34.496 1.00 85.81 199 LEU A CA 1
ATOM 1535 C C . LEU A 1 199 ? 27.718 3.981 -34.977 1.00 85.81 199 LEU A C 1
ATOM 1537 O O . LEU A 1 199 ? 28.539 4.437 -35.770 1.00 85.81 199 LEU A O 1
ATOM 1541 N N . PHE A 1 200 ? 26.724 4.719 -34.481 1.00 86.31 200 PHE A N 1
ATOM 1542 C CA . PHE A 1 200 ? 26.532 6.124 -34.831 1.00 86.31 200 PHE A CA 1
ATOM 1543 C C . PHE A 1 200 ? 27.652 7.004 -34.263 1.00 86.31 200 PHE A C 1
ATOM 1545 O O . PHE A 1 200 ? 28.185 7.851 -34.976 1.00 86.31 200 PHE A O 1
ATOM 1552 N N . SER A 1 201 ? 28.081 6.748 -33.021 1.00 86.81 201 SER A N 1
ATOM 1553 C CA . SER A 1 201 ? 29.234 7.434 -32.417 1.00 86.81 201 SER A CA 1
ATOM 1554 C C . SER A 1 201 ? 30.527 7.165 -33.193 1.00 86.81 201 SER A C 1
ATOM 1556 O O . SER A 1 201 ? 31.326 8.079 -33.399 1.00 86.81 201 SER A O 1
ATOM 1558 N N . ALA A 1 202 ? 30.709 5.932 -33.686 1.00 89.00 202 ALA A N 1
ATOM 1559 C CA . ALA A 1 202 ? 31.821 5.573 -34.563 1.00 89.00 202 ALA A CA 1
ATOM 1560 C C . ALA A 1 202 ? 31.767 6.310 -35.906 1.00 89.00 202 ALA A C 1
ATOM 1562 O O . ALA A 1 202 ? 32.779 6.855 -36.341 1.00 89.00 202 ALA A O 1
ATOM 1563 N N . ALA A 1 203 ? 30.591 6.366 -36.538 1.00 92.00 203 ALA A N 1
ATOM 1564 C CA . ALA A 1 203 ? 30.398 7.051 -37.815 1.00 92.00 203 ALA A CA 1
ATOM 1565 C C . ALA A 1 203 ? 30.608 8.572 -37.711 1.00 92.00 203 ALA A C 1
ATOM 1567 O O . ALA A 1 203 ? 31.157 9.178 -38.627 1.00 92.00 203 ALA A O 1
ATOM 1568 N N . ALA A 1 204 ? 30.208 9.183 -36.592 1.00 90.75 204 ALA A N 1
ATOM 1569 C CA . ALA A 1 204 ? 30.391 10.610 -36.327 1.00 90.75 204 ALA A CA 1
ATOM 1570 C C . ALA A 1 204 ? 31.821 10.981 -35.881 1.00 90.75 204 ALA A C 1
ATOM 1572 O O . ALA A 1 204 ? 32.144 12.165 -35.794 1.00 90.75 204 ALA A O 1
ATOM 1573 N N . GLY A 1 205 ? 32.674 9.995 -35.579 1.00 89.12 205 GLY A N 1
ATOM 1574 C CA . GLY A 1 205 ? 34.020 10.226 -35.049 1.00 89.12 205 GLY A CA 1
ATOM 1575 C C . GLY A 1 205 ? 34.047 10.758 -33.609 1.00 89.12 205 GLY A C 1
ATOM 1576 O O . GLY A 1 205 ? 35.063 11.311 -33.184 1.00 89.12 205 GLY A O 1
ATOM 1577 N N . ASP A 1 206 ? 32.963 10.598 -32.840 1.00 91.44 206 ASP A N 1
ATOM 1578 C CA . ASP A 1 206 ? 32.895 11.048 -31.446 1.00 91.44 206 ASP A CA 1
ATOM 1579 C C . ASP A 1 206 ? 33.591 10.045 -30.513 1.00 91.44 206 ASP A C 1
ATOM 1581 O O . ASP A 1 206 ? 33.004 9.102 -29.970 1.00 91.44 206 ASP A O 1
ATOM 1585 N N . LEU A 1 207 ? 34.886 10.276 -30.304 1.00 85.31 207 LEU A N 1
ATOM 1586 C CA . LEU A 1 207 ? 35.723 9.477 -29.409 1.00 85.31 207 LEU A CA 1
ATOM 1587 C C . LEU A 1 207 ? 35.269 9.535 -27.940 1.00 85.31 207 LEU A C 1
ATOM 1589 O O . LEU A 1 207 ? 35.569 8.612 -27.179 1.00 85.31 207 LEU A O 1
ATOM 1593 N N . SER A 1 208 ? 34.559 10.585 -27.517 1.00 84.06 208 SER A N 1
ATOM 1594 C CA . SER A 1 208 ? 34.079 10.721 -26.135 1.00 84.06 208 SER A CA 1
ATOM 1595 C C . SER A 1 208 ? 32.875 9.815 -25.885 1.00 84.06 208 SER A C 1
ATOM 1597 O O . SER A 1 208 ? 32.820 9.116 -24.864 1.00 84.06 208 SER A O 1
ATOM 1599 N N . ALA A 1 209 ? 31.946 9.773 -26.842 1.00 81.06 209 ALA A N 1
ATOM 1600 C CA . ALA A 1 209 ? 30.808 8.861 -26.818 1.00 81.06 209 ALA A CA 1
ATOM 1601 C C . ALA A 1 209 ? 31.258 7.397 -26.945 1.00 81.06 209 ALA A C 1
ATOM 1603 O O . ALA A 1 209 ? 30.819 6.555 -26.161 1.00 81.06 209 ALA A O 1
ATOM 1604 N N . LEU A 1 210 ? 32.218 7.107 -27.833 1.00 81.31 210 LEU A N 1
ATOM 1605 C CA . LEU A 1 210 ? 32.806 5.771 -27.985 1.00 81.31 210 LEU A CA 1
ATOM 1606 C C . LEU A 1 210 ? 33.461 5.258 -26.700 1.00 81.31 210 LEU A C 1
ATOM 1608 O O . LEU A 1 210 ? 33.164 4.147 -26.274 1.00 81.31 210 LEU A O 1
ATOM 1612 N N . ARG A 1 211 ? 34.300 6.068 -26.041 1.00 81.25 211 ARG A N 1
ATOM 1613 C CA . ARG A 1 211 ? 34.927 5.693 -24.759 1.00 81.25 211 ARG A CA 1
ATOM 1614 C C . ARG A 1 211 ? 33.888 5.442 -23.667 1.00 81.25 211 ARG A C 1
ATOM 1616 O O . ARG A 1 211 ? 34.024 4.512 -22.874 1.00 81.25 211 ARG A O 1
ATOM 1623 N N . SER A 1 212 ? 32.830 6.248 -23.630 1.00 74.62 212 SER A N 1
ATOM 1624 C CA . SER A 1 212 ? 31.741 6.084 -22.660 1.00 74.62 212 SER A CA 1
ATOM 1625 C C . SER A 1 212 ? 30.931 4.804 -22.918 1.00 74.62 212 SER A C 1
ATOM 1627 O O . SER A 1 212 ? 30.587 4.073 -21.980 1.00 74.62 212 SER A O 1
ATOM 1629 N N . ALA A 1 213 ? 30.679 4.487 -24.189 1.00 70.81 213 ALA A N 1
ATOM 1630 C CA . ALA A 1 213 ? 30.006 3.264 -24.609 1.00 70.81 213 ALA A CA 1
ATOM 1631 C C . ALA A 1 213 ? 30.876 2.015 -24.377 1.00 70.81 213 ALA A C 1
ATOM 1633 O O . ALA A 1 213 ? 30.368 1.007 -23.892 1.00 70.81 213 ALA A O 1
ATOM 1634 N N . GLU A 1 214 ? 32.185 2.089 -24.627 1.00 71.38 214 GLU A N 1
ATOM 1635 C CA . GLU A 1 214 ? 33.151 1.012 -24.375 1.00 71.38 214 GLU A CA 1
ATOM 1636 C C . GLU A 1 214 ? 33.202 0.628 -22.890 1.00 71.38 214 GLU A C 1
ATOM 1638 O O . GLU A 1 214 ? 33.091 -0.551 -22.551 1.00 71.38 214 GLU A O 1
ATOM 1643 N N . ILE A 1 215 ? 33.274 1.611 -21.983 1.00 67.69 215 ILE A N 1
ATOM 1644 C CA . ILE A 1 215 ? 33.230 1.370 -20.528 1.00 67.69 215 ILE A CA 1
ATOM 1645 C C . ILE A 1 215 ? 31.928 0.663 -20.134 1.00 67.69 215 ILE A C 1
ATOM 1647 O O . ILE A 1 215 ? 31.924 -0.228 -19.279 1.00 67.69 215 ILE A O 1
ATOM 1651 N N . THR A 1 216 ? 30.819 1.049 -20.763 1.00 65.56 216 THR A N 1
ATOM 1652 C CA . THR A 1 216 ? 29.502 0.452 -20.525 1.00 65.56 216 THR A CA 1
ATOM 1653 C C . THR A 1 216 ? 29.440 -0.986 -21.046 1.00 65.56 216 THR A C 1
ATOM 1655 O O . THR A 1 216 ? 29.004 -1.881 -20.321 1.00 65.56 216 THR A O 1
ATOM 1658 N N . PHE A 1 217 ? 29.934 -1.236 -22.260 1.00 64.12 217 PHE A N 1
ATOM 1659 C CA . PHE A 1 217 ? 29.935 -2.545 -22.910 1.00 64.12 217 PHE A CA 1
ATOM 1660 C C . PHE A 1 217 ? 30.870 -3.537 -22.208 1.00 64.12 217 PHE A C 1
ATOM 1662 O O . PHE A 1 217 ? 30.453 -4.642 -21.863 1.00 64.12 217 PHE A O 1
ATOM 1669 N N . HIS A 1 218 ? 32.100 -3.124 -21.887 1.00 64.19 218 HIS A N 1
ATOM 1670 C CA . HIS A 1 218 ? 33.066 -3.956 -21.166 1.00 64.19 218 HIS A CA 1
ATOM 1671 C C . HIS A 1 218 ? 32.525 -4.392 -19.794 1.00 64.19 218 HIS A C 1
ATOM 1673 O O . HIS A 1 218 ? 32.698 -5.540 -19.384 1.00 64.19 218 HIS A O 1
ATOM 1679 N N . ARG A 1 219 ? 31.818 -3.503 -19.082 1.00 58.59 219 ARG A N 1
ATOM 1680 C CA . ARG A 1 219 ? 31.192 -3.819 -17.784 1.00 58.59 219 ARG A CA 1
ATOM 1681 C C . ARG A 1 219 ? 29.912 -4.652 -17.902 1.00 58.59 219 ARG A C 1
ATOM 1683 O O . ARG A 1 219 ? 29.597 -5.381 -16.968 1.00 58.59 219 ARG A O 1
ATOM 1690 N N . ALA A 1 220 ? 29.194 -4.570 -19.023 1.00 59.38 220 ALA A N 1
ATOM 1691 C CA . ALA A 1 220 ? 28.050 -5.437 -19.311 1.00 59.38 220 ALA A CA 1
ATOM 1692 C C . ALA A 1 220 ? 28.488 -6.878 -19.642 1.00 59.38 220 ALA A C 1
ATOM 1694 O O . ALA A 1 220 ? 27.836 -7.835 -19.227 1.00 59.38 220 ALA A O 1
ATOM 1695 N N . CYS A 1 221 ? 29.609 -7.043 -20.354 1.00 55.09 221 CYS A N 1
ATOM 1696 C CA . CYS A 1 221 ? 30.197 -8.351 -20.666 1.00 55.09 221 CYS A CA 1
ATOM 1697 C C . CYS A 1 221 ? 30.929 -8.985 -19.470 1.00 55.09 221 CYS A C 1
ATOM 1699 O O . CYS A 1 221 ? 30.939 -10.209 -19.339 1.00 55.09 221 CYS A O 1
ATOM 1701 N N . HIS A 1 222 ? 31.494 -8.167 -18.575 1.00 55.75 222 HIS A N 1
ATOM 1702 C CA . HIS A 1 222 ? 32.166 -8.603 -17.349 1.00 55.75 222 HIS A CA 1
ATOM 1703 C C . HIS A 1 222 ? 31.526 -7.957 -16.107 1.00 55.75 222 HIS A C 1
ATOM 1705 O O . HIS A 1 222 ? 32.081 -7.000 -15.555 1.00 55.75 222 HIS A O 1
ATOM 1711 N N . PRO A 1 223 ? 30.361 -8.454 -15.647 1.00 55.47 223 PRO A N 1
ATOM 1712 C CA . PRO A 1 223 ? 29.724 -7.932 -14.446 1.00 55.47 223 PRO A CA 1
ATOM 1713 C C . PRO A 1 223 ? 30.629 -8.156 -13.231 1.00 55.47 223 PRO A C 1
ATOM 1715 O O . PRO A 1 223 ? 31.159 -9.250 -13.021 1.00 55.47 223 PRO A O 1
ATOM 1718 N N . ILE A 1 224 ? 30.799 -7.114 -12.414 1.00 52.12 224 ILE A N 1
ATOM 1719 C CA . ILE A 1 224 ? 31.541 -7.194 -11.152 1.00 52.12 224 ILE A CA 1
ATOM 1720 C C . ILE A 1 224 ? 30.825 -8.218 -10.266 1.00 52.12 224 ILE A C 1
ATOM 1722 O O . ILE A 1 224 ? 29.689 -7.994 -9.846 1.00 52.12 224 ILE A O 1
ATOM 1726 N N . GLN A 1 225 ? 31.472 -9.354 -9.995 1.00 47.34 225 GLN A N 1
ATOM 1727 C CA . GLN A 1 225 ? 30.958 -10.329 -9.040 1.00 47.34 225 GLN A CA 1
ATOM 1728 C C . GLN A 1 225 ? 30.896 -9.662 -7.667 1.00 47.34 225 GLN A C 1
ATOM 1730 O O . GLN A 1 225 ? 31.923 -9.293 -7.097 1.00 47.34 225 GLN A O 1
ATOM 1735 N N . THR A 1 226 ? 29.692 -9.495 -7.124 1.00 43.38 226 THR A N 1
ATOM 1736 C CA . THR A 1 226 ? 29.550 -9.163 -5.709 1.00 43.38 226 THR A CA 1
ATOM 1737 C C . THR A 1 226 ? 30.132 -10.324 -4.897 1.00 43.38 226 THR A C 1
ATOM 1739 O O . THR A 1 226 ? 29.852 -11.487 -5.215 1.00 43.38 226 THR A O 1
ATOM 1742 N N . PRO A 1 227 ? 30.967 -10.067 -3.871 1.00 33.56 227 PRO A N 1
ATOM 1743 C CA . PRO A 1 227 ? 31.425 -11.137 -3.001 1.00 33.56 227 PRO A CA 1
ATOM 1744 C C . PRO A 1 227 ? 30.185 -11.783 -2.386 1.00 33.56 227 PRO A C 1
ATOM 1746 O O . PRO A 1 227 ? 29.376 -11.105 -1.750 1.00 33.56 227 PRO A O 1
ATOM 1749 N N . ARG A 1 228 ? 30.001 -13.087 -2.634 1.00 33.97 228 ARG A N 1
ATOM 1750 C CA . ARG A 1 228 ? 28.945 -13.876 -1.996 1.00 33.97 228 ARG A CA 1
ATOM 1751 C C . ARG A 1 228 ? 29.049 -13.619 -0.496 1.00 33.97 228 ARG A C 1
ATOM 1753 O O . ARG A 1 228 ? 30.072 -13.940 0.105 1.00 33.97 228 ARG A O 1
ATOM 1760 N N . SER A 1 229 ? 28.012 -13.042 0.107 1.00 35.44 229 SER A N 1
ATOM 1761 C CA . SER A 1 229 ? 27.860 -13.113 1.552 1.00 35.44 229 SER A CA 1
ATOM 1762 C C . SER A 1 229 ? 27.869 -14.597 1.905 1.00 35.44 229 SER A C 1
ATOM 1764 O O . SER A 1 229 ? 27.020 -15.364 1.447 1.00 35.44 229 SER A O 1
ATOM 1766 N N . ASN A 1 230 ? 28.903 -15.026 2.628 1.00 31.06 230 ASN A N 1
ATOM 1767 C CA . ASN A 1 230 ? 28.980 -16.393 3.116 1.00 31.06 230 ASN A CA 1
ATOM 1768 C C . ASN A 1 230 ? 27.677 -16.690 3.873 1.00 31.06 230 ASN A C 1
ATOM 1770 O O . ASN A 1 230 ? 27.313 -15.907 4.757 1.00 31.06 230 ASN A O 1
ATOM 1774 N N . PRO A 1 231 ? 26.957 -17.782 3.560 1.00 33.09 231 PRO A N 1
ATOM 1775 C CA . PRO A 1 231 ? 25.916 -18.236 4.465 1.00 33.09 231 PRO A CA 1
ATOM 1776 C C . PRO A 1 231 ? 26.574 -18.515 5.827 1.00 33.09 231 PRO A C 1
ATOM 1778 O O . PRO A 1 231 ? 27.735 -18.944 5.854 1.00 33.09 231 PRO A O 1
ATOM 1781 N N . PRO A 1 232 ? 25.889 -18.256 6.956 1.00 32.66 232 PRO A N 1
ATOM 1782 C CA . PRO A 1 232 ? 26.429 -18.596 8.263 1.00 32.66 232 PRO A CA 1
ATOM 1783 C C . PRO A 1 232 ? 26.831 -20.070 8.243 1.00 32.66 232 PRO A C 1
ATOM 1785 O O . PRO A 1 232 ? 26.066 -20.935 7.813 1.00 32.66 232 PRO A O 1
ATOM 1788 N N . SER A 1 233 ? 28.076 -20.330 8.632 1.00 31.17 233 SER A N 1
ATOM 1789 C CA . SER A 1 233 ? 28.673 -21.656 8.677 1.00 31.17 233 SER A CA 1
ATOM 1790 C C . SER A 1 233 ? 27.802 -22.583 9.521 1.00 31.17 233 SER A C 1
ATOM 1792 O O . SER A 1 233 ? 27.848 -22.541 10.749 1.00 31.17 233 SER A O 1
ATOM 1794 N N . HIS A 1 234 ? 27.009 -23.432 8.869 1.00 31.00 234 HIS A N 1
ATOM 1795 C CA . HIS A 1 234 ? 26.452 -24.601 9.529 1.00 31.00 234 HIS A CA 1
ATOM 1796 C C . HIS A 1 234 ? 27.619 -25.525 9.908 1.00 31.00 234 HIS A C 1
ATOM 1798 O O . HIS A 1 234 ? 28.436 -25.850 9.039 1.00 31.00 234 HIS A O 1
ATOM 1804 N N . PRO A 1 235 ? 27.737 -25.952 11.177 1.00 31.66 235 PRO A N 1
ATOM 1805 C CA . PRO A 1 235 ? 28.723 -26.953 11.545 1.00 31.66 235 PRO A CA 1
ATOM 1806 C C . PRO A 1 235 ? 28.384 -28.255 10.810 1.00 31.66 235 PRO A C 1
ATOM 1808 O O . PRO A 1 235 ? 27.229 -28.683 10.778 1.00 31.66 235 PRO A O 1
ATOM 1811 N N . ARG A 1 236 ? 29.391 -28.869 10.178 1.00 26.50 236 ARG A N 1
ATOM 1812 C CA . ARG A 1 236 ? 29.256 -30.196 9.564 1.00 26.50 236 ARG A CA 1
ATOM 1813 C C . ARG A 1 236 ? 28.819 -31.191 10.648 1.00 26.50 236 ARG A C 1
ATOM 1815 O O . ARG A 1 236 ? 29.513 -31.270 11.662 1.00 26.50 236 ARG A O 1
ATOM 1822 N N . PRO A 1 237 ? 27.741 -31.970 10.459 1.00 29.61 237 PRO A N 1
ATOM 1823 C CA . PRO A 1 237 ? 27.468 -33.078 11.353 1.00 29.61 237 PRO A CA 1
ATOM 1824 C C . PRO A 1 237 ? 28.485 -34.187 11.074 1.00 29.61 237 PRO A C 1
ATOM 1826 O O . PRO A 1 237 ? 28.625 -34.662 9.944 1.00 29.61 237 PRO A O 1
ATOM 1829 N N . SER A 1 238 ? 29.225 -34.562 12.114 1.00 28.95 238 SER A N 1
ATOM 1830 C CA . SER A 1 238 ? 29.984 -35.802 12.164 1.00 28.95 238 SER A CA 1
ATOM 1831 C C . SER A 1 238 ? 29.030 -36.989 12.022 1.00 28.95 238 SER A C 1
ATOM 1833 O O . SER A 1 238 ? 27.906 -36.996 12.519 1.00 28.95 238 SER A O 1
ATOM 1835 N N . SER A 1 239 ? 29.486 -37.995 11.291 1.00 27.50 239 SER A N 1
ATOM 1836 C CA . SER A 1 239 ? 28.794 -39.252 11.047 1.00 27.50 239 SER A CA 1
ATOM 1837 C C . SER A 1 239 ? 28.462 -39.994 12.346 1.00 27.50 239 SER A C 1
ATOM 1839 O O . SER A 1 239 ? 29.378 -40.428 13.043 1.00 27.50 239 SER A O 1
ATOM 1841 N N . SER A 1 240 ? 27.178 -40.197 12.647 1.00 26.58 240 SER A N 1
ATOM 1842 C CA . SER A 1 240 ? 26.603 -41.474 13.116 1.00 26.58 240 SER A CA 1
ATOM 1843 C C . SER A 1 240 ? 25.127 -41.317 13.517 1.00 26.58 240 SER A C 1
ATOM 1845 O O . SER A 1 240 ? 24.719 -40.273 14.009 1.00 26.58 240 SER A O 1
ATOM 1847 N N . ALA A 1 241 ? 24.367 -42.400 13.314 1.00 28.72 241 ALA A N 1
ATOM 1848 C CA . ALA A 1 241 ? 23.014 -42.681 13.813 1.00 28.72 241 ALA A CA 1
ATOM 1849 C C . ALA A 1 241 ? 21.807 -42.030 13.095 1.00 28.72 241 ALA A C 1
ATOM 1851 O O . ALA A 1 241 ? 21.285 -40.984 13.463 1.00 28.72 241 ALA A O 1
ATOM 1852 N N . ASP A 1 242 ? 21.359 -42.735 12.054 1.00 29.31 242 ASP A N 1
ATOM 1853 C CA . ASP A 1 242 ? 20.006 -43.295 11.899 1.00 29.31 242 ASP A CA 1
ATOM 1854 C C . ASP A 1 242 ? 18.829 -42.592 12.615 1.00 29.31 242 ASP A C 1
ATOM 1856 O O . ASP A 1 242 ? 18.658 -42.691 13.828 1.00 29.31 242 ASP A O 1
ATOM 1860 N N . THR A 1 243 ? 17.943 -41.953 11.843 1.00 29.64 243 THR A N 1
ATOM 1861 C CA . THR A 1 243 ? 16.489 -41.980 12.095 1.00 29.64 243 THR A CA 1
ATOM 1862 C C . THR A 1 243 ? 15.714 -41.498 10.866 1.00 29.64 243 THR A C 1
ATOM 1864 O O . THR A 1 243 ? 15.896 -40.398 10.346 1.00 29.64 243 THR A O 1
ATOM 1867 N N . ARG A 1 244 ? 14.819 -42.362 10.381 1.00 26.88 244 ARG A N 1
ATOM 1868 C CA . ARG A 1 244 ? 13.891 -42.123 9.270 1.00 26.88 244 ARG A CA 1
ATOM 1869 C C . ARG A 1 244 ? 12.927 -40.969 9.564 1.00 26.88 244 ARG A C 1
ATOM 1871 O O . ARG A 1 244 ? 12.174 -41.030 10.528 1.00 26.88 244 ARG A O 1
ATOM 1878 N N . SER A 1 245 ? 12.808 -40.023 8.634 1.00 27.50 245 SER A N 1
ATOM 1879 C CA . SER A 1 245 ? 11.604 -39.200 8.462 1.00 27.50 245 SER A CA 1
ATOM 1880 C C . SER A 1 245 ? 11.519 -38.697 7.017 1.00 27.50 245 SER A C 1
ATOM 1882 O O . SER A 1 245 ? 12.426 -38.050 6.500 1.00 27.50 245 SER A O 1
ATOM 1884 N N . ARG A 1 246 ? 10.448 -39.089 6.321 1.00 27.66 246 ARG A N 1
ATOM 1885 C CA . ARG A 1 246 ? 10.209 -38.852 4.891 1.00 27.66 246 ARG A CA 1
ATOM 1886 C C . ARG A 1 246 ? 9.822 -37.389 4.636 1.00 27.66 246 ARG A C 1
ATOM 1888 O O . ARG A 1 246 ? 8.699 -37.002 4.941 1.00 27.66 246 ARG A O 1
ATOM 1895 N N . ALA A 1 247 ? 10.676 -36.620 3.964 1.00 25.88 247 ALA A N 1
ATOM 1896 C CA . ALA A 1 247 ? 10.269 -35.373 3.317 1.00 25.88 247 ALA A CA 1
ATOM 1897 C C . ALA A 1 247 ? 9.594 -35.692 1.970 1.00 25.88 247 ALA A C 1
ATOM 1899 O O . ALA A 1 247 ? 10.246 -36.106 1.012 1.00 25.88 247 ALA A O 1
ATOM 1900 N N . ARG A 1 248 ? 8.264 -35.551 1.903 1.00 27.52 248 ARG A N 1
ATOM 1901 C CA . ARG A 1 248 ? 7.511 -35.617 0.643 1.00 27.52 248 ARG A CA 1
ATOM 1902 C C . ARG A 1 248 ? 7.749 -34.333 -0.153 1.00 27.52 248 ARG A C 1
ATOM 1904 O O . ARG A 1 248 ? 7.439 -33.241 0.311 1.00 27.52 248 ARG A O 1
ATOM 1911 N N . THR A 1 249 ? 8.265 -34.488 -1.363 1.00 25.69 249 THR A N 1
ATOM 1912 C CA . THR A 1 249 ? 8.332 -33.463 -2.407 1.00 25.69 249 THR A CA 1
ATOM 1913 C C . THR A 1 249 ? 6.922 -33.039 -2.827 1.00 25.69 249 THR A C 1
ATOM 1915 O O . THR A 1 249 ? 6.083 -33.871 -3.173 1.00 25.69 249 THR A O 1
ATOM 1918 N N . TRP A 1 250 ? 6.644 -31.736 -2.779 1.00 26.64 250 TRP A N 1
ATOM 1919 C CA . TRP A 1 250 ? 5.361 -31.158 -3.180 1.00 26.64 250 TRP A CA 1
ATOM 1920 C C . TRP A 1 250 ? 5.366 -30.869 -4.689 1.00 26.64 250 TRP A C 1
ATOM 1922 O O . TRP A 1 250 ? 6.233 -30.154 -5.187 1.00 26.64 250 TRP A O 1
ATOM 1932 N N . ARG A 1 251 ? 4.403 -31.444 -5.418 1.00 21.25 251 ARG A N 1
ATOM 1933 C CA . ARG A 1 251 ? 4.037 -31.066 -6.794 1.00 21.25 251 ARG A CA 1
ATOM 1934 C C . ARG A 1 251 ? 2.660 -30.395 -6.747 1.00 21.25 251 ARG A C 1
ATOM 1936 O O . ARG A 1 251 ? 1.804 -30.893 -6.014 1.00 21.25 251 ARG A O 1
ATOM 1943 N N . PRO A 1 252 ? 2.408 -29.329 -7.522 1.00 23.70 252 PRO A N 1
ATOM 1944 C CA . PRO A 1 252 ? 1.099 -28.692 -7.538 1.00 23.70 252 PRO A CA 1
ATOM 1945 C C . PRO A 1 252 ? 0.096 -29.587 -8.281 1.00 23.70 252 PRO A C 1
ATOM 1947 O O . PRO A 1 252 ? 0.379 -30.058 -9.383 1.00 23.70 252 PRO A O 1
ATOM 1950 N N . ARG A 1 253 ? -1.074 -29.833 -7.678 1.00 24.48 253 ARG A N 1
ATOM 1951 C CA . ARG A 1 253 ? -2.251 -30.360 -8.382 1.00 24.48 253 ARG A CA 1
ATOM 1952 C C . ARG A 1 253 ? -3.177 -29.198 -8.713 1.00 24.48 253 ARG A C 1
ATOM 1954 O O . ARG A 1 253 ? -3.587 -28.459 -7.826 1.00 24.48 253 ARG A O 1
ATOM 1961 N N . THR A 1 254 ? -3.493 -29.072 -9.991 1.00 27.38 254 THR A N 1
ATOM 1962 C CA . THR A 1 254 ? -4.606 -28.293 -10.526 1.00 27.38 254 THR A CA 1
ATOM 1963 C C . THR A 1 254 ? -5.897 -29.091 -10.359 1.00 27.38 254 THR A C 1
ATOM 1965 O O . THR A 1 254 ? -5.988 -30.162 -10.951 1.00 27.38 254 THR A O 1
ATOM 1968 N N . THR A 1 255 ? -6.878 -28.575 -9.618 1.00 25.09 255 THR A N 1
ATOM 1969 C CA . THR A 1 255 ? -8.314 -28.842 -9.838 1.00 25.09 255 THR A CA 1
ATOM 1970 C C . THR A 1 255 ? -9.163 -27.789 -9.121 1.00 25.09 255 THR A C 1
ATOM 1972 O O . THR A 1 255 ? -9.027 -27.576 -7.922 1.00 25.09 255 THR A O 1
ATOM 1975 N N . THR A 1 256 ? -9.977 -27.137 -9.945 1.00 24.72 256 THR A N 1
ATOM 1976 C CA . THR A 1 256 ? -11.303 -26.531 -9.755 1.00 24.72 256 THR A CA 1
ATOM 1977 C C . THR A 1 256 ? -12.069 -26.764 -8.445 1.00 24.72 256 THR A C 1
ATOM 1979 O O . THR A 1 256 ? -12.226 -27.902 -8.020 1.00 24.72 256 THR A O 1
ATOM 1982 N N . ASP A 1 257 ? -12.658 -25.653 -7.982 1.00 26.53 257 ASP A N 1
ATOM 1983 C CA . ASP A 1 257 ? -13.977 -25.491 -7.344 1.00 26.53 257 ASP A CA 1
ATOM 1984 C C . ASP A 1 257 ? -14.216 -26.166 -5.981 1.00 26.53 257 ASP A C 1
ATOM 1986 O O . ASP A 1 257 ? -14.478 -27.359 -5.910 1.00 26.53 257 ASP A O 1
ATOM 1990 N N . GLU A 1 258 ? -14.199 -25.376 -4.897 1.00 27.02 258 GLU A N 1
ATOM 1991 C CA . GLU A 1 258 ? -14.991 -25.659 -3.692 1.00 27.02 258 GLU A CA 1
ATOM 1992 C C . GLU A 1 258 ? -15.134 -24.410 -2.799 1.00 27.02 258 GLU A C 1
ATOM 1994 O O . GLU A 1 258 ? -14.167 -23.752 -2.408 1.00 27.02 258 GLU A O 1
ATOM 1999 N N . ARG A 1 259 ? -16.393 -24.076 -2.494 1.00 27.19 259 ARG A N 1
ATOM 2000 C CA . ARG A 1 259 ? -16.832 -22.994 -1.604 1.00 27.19 259 ARG A CA 1
ATOM 2001 C C . ARG A 1 259 ? -16.305 -23.224 -0.184 1.00 27.19 259 ARG A C 1
ATOM 2003 O O . ARG A 1 259 ? -16.612 -24.241 0.430 1.00 27.19 259 ARG A O 1
ATOM 2010 N N . LEU A 1 260 ? -15.584 -22.253 0.374 1.00 27.72 260 LEU A N 1
ATOM 2011 C CA . LEU A 1 260 ? -15.080 -22.313 1.748 1.00 27.72 260 LEU A CA 1
ATOM 2012 C C . LEU A 1 260 ? -16.027 -21.603 2.722 1.00 27.72 260 LEU A C 1
ATOM 2014 O O . LEU A 1 260 ? -16.104 -20.377 2.780 1.00 27.72 260 LEU A O 1
ATOM 2018 N N . HIS A 1 261 ? -16.733 -22.421 3.503 1.00 23.83 261 HIS A N 1
ATOM 2019 C CA . HIS A 1 261 ? -17.408 -22.033 4.736 1.00 23.83 261 HIS A CA 1
ATOM 2020 C C . HIS A 1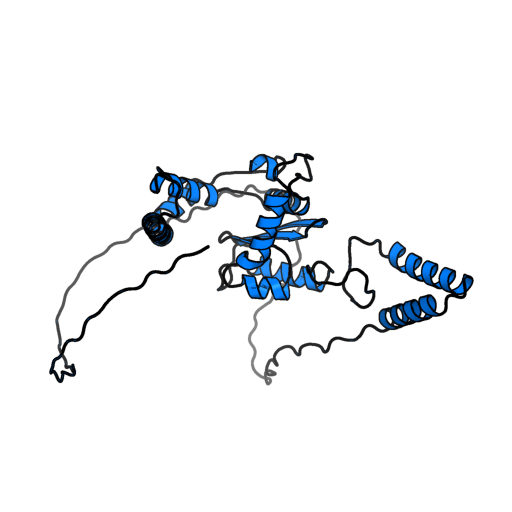 261 ? -16.391 -21.559 5.788 1.00 23.83 261 HIS A C 1
ATOM 2022 O O . HIS A 1 261 ? -15.373 -22.205 6.034 1.00 23.83 261 HIS A O 1
ATOM 2028 N N . VAL A 1 262 ? -16.702 -20.433 6.430 1.00 27.59 262 VAL A N 1
ATOM 2029 C CA . VAL A 1 262 ? -15.960 -19.846 7.553 1.00 27.59 262 VAL A CA 1
ATOM 2030 C C . VAL A 1 262 ? -16.098 -20.744 8.786 1.00 27.59 262 VAL A C 1
ATOM 2032 O O . VAL A 1 262 ? -17.201 -20.939 9.291 1.00 27.59 262 VAL A O 1
ATOM 2035 N N . ALA A 1 263 ? -14.980 -21.273 9.288 1.00 24.39 263 ALA A N 1
ATOM 2036 C CA . ALA A 1 263 ? -14.920 -21.967 10.570 1.00 24.39 263 ALA A CA 1
ATOM 2037 C C . ALA A 1 263 ? -14.678 -20.953 11.701 1.00 24.39 263 ALA A C 1
ATOM 2039 O O . ALA A 1 263 ? -13.586 -20.409 11.854 1.00 24.39 263 ALA A O 1
ATOM 2040 N N . THR A 1 264 ? -15.715 -20.701 12.495 1.00 24.14 264 THR A N 1
ATOM 2041 C CA . THR A 1 264 ? -15.657 -20.002 13.784 1.00 24.14 264 THR A CA 1
ATOM 2042 C C . THR A 1 264 ? -15.166 -20.962 14.869 1.00 24.14 264 THR A C 1
ATOM 2044 O O . THR A 1 264 ? -15.794 -21.992 15.098 1.00 24.14 264 THR A O 1
ATOM 2047 N N . SER A 1 265 ? -14.074 -20.639 15.567 1.00 26.73 265 SER A N 1
ATOM 2048 C CA . SER A 1 265 ? -13.675 -21.353 16.787 1.00 26.73 265 SER A CA 1
ATOM 2049 C C . SER A 1 265 ? -14.257 -20.660 18.022 1.00 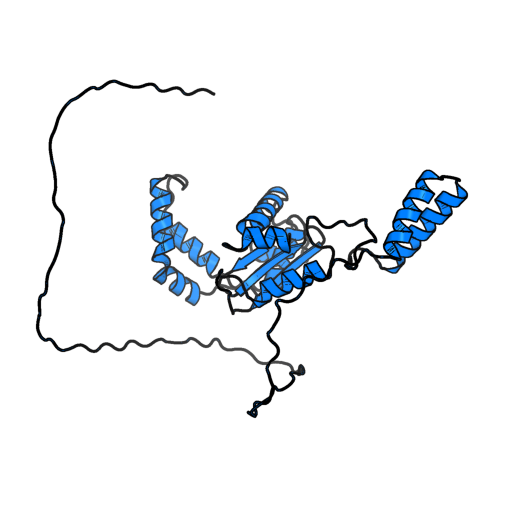26.73 265 SER A C 1
ATOM 2051 O O . SER A 1 265 ? -13.798 -19.584 18.411 1.00 26.73 265 SER A O 1
ATOM 2053 N N . GLU A 1 266 ? -15.257 -21.287 18.639 1.00 23.72 266 GLU A N 1
ATOM 2054 C CA . GLU A 1 266 ? -15.742 -20.982 19.986 1.00 23.72 266 GLU A CA 1
ATOM 2055 C C . GLU A 1 266 ? -14.703 -21.419 21.032 1.00 23.72 266 GLU A C 1
ATOM 2057 O O . GLU A 1 266 ? -14.286 -22.575 21.059 1.00 23.72 266 GLU A O 1
ATOM 2062 N N . ALA A 1 267 ? -14.303 -20.513 21.928 1.00 25.38 267 ALA A N 1
ATOM 2063 C CA . ALA A 1 267 ? -13.590 -20.862 23.153 1.00 25.38 267 ALA A CA 1
ATOM 2064 C C . ALA A 1 267 ? -14.576 -20.798 24.325 1.00 25.38 267 ALA A C 1
ATOM 2066 O O . ALA A 1 267 ? -14.976 -19.725 24.778 1.00 25.38 267 ALA A O 1
ATOM 2067 N N . THR A 1 268 ? -15.000 -21.975 24.775 1.00 24.64 268 THR A N 1
ATOM 2068 C CA . THR A 1 268 ? -15.944 -22.186 25.871 1.00 24.64 268 THR A CA 1
ATOM 2069 C C . THR A 1 268 ? -15.263 -21.982 27.227 1.00 24.64 268 THR A C 1
ATOM 2071 O O . THR A 1 268 ? -14.185 -22.505 27.503 1.00 24.64 268 THR A O 1
ATOM 2074 N N . SER A 1 269 ? -15.940 -21.243 28.098 1.00 22.80 269 SER A N 1
ATOM 2075 C CA . SER A 1 269 ? -15.645 -21.046 29.516 1.00 22.80 269 SER A CA 1
ATOM 2076 C C . SER A 1 269 ? -15.681 -22.351 30.321 1.00 22.80 269 SER A C 1
ATOM 2078 O O . SER A 1 269 ? -16.659 -23.096 30.234 1.00 22.80 269 SER A O 1
ATOM 2080 N N . ARG A 1 270 ? -14.704 -22.567 31.211 1.00 23.91 270 ARG A N 1
ATOM 2081 C CA . ARG A 1 270 ? -14.876 -23.417 32.402 1.00 23.91 270 ARG A CA 1
ATOM 2082 C C . ARG A 1 270 ? -14.277 -22.753 33.638 1.00 23.91 270 ARG A C 1
ATOM 2084 O O . ARG A 1 270 ? -13.069 -22.598 33.765 1.00 23.91 270 ARG A O 1
ATOM 2091 N N . SER A 1 271 ? -15.175 -22.376 34.537 1.00 21.27 271 SER A N 1
ATOM 2092 C CA . SER A 1 271 ? -14.944 -22.032 35.934 1.00 21.27 271 SER A CA 1
ATOM 2093 C C . SER A 1 271 ? -14.913 -23.292 36.801 1.00 21.27 271 SER A C 1
ATOM 2095 O O . SER A 1 271 ? -15.792 -24.142 36.660 1.00 21.27 271 SER A O 1
ATOM 2097 N N . SER A 1 272 ? -14.002 -23.351 37.772 1.00 23.83 272 SER A N 1
ATOM 2098 C CA . SER A 1 272 ? -14.218 -24.078 39.030 1.00 23.83 272 SER A CA 1
ATOM 2099 C C . SER A 1 272 ? -13.295 -23.533 40.126 1.00 23.83 272 SER A C 1
ATOM 2101 O O . SER A 1 272 ? -12.079 -23.707 40.069 1.00 23.83 272 SER A O 1
ATOM 2103 N N . SER A 1 273 ? -13.894 -22.874 41.122 1.00 21.84 273 SER A N 1
ATOM 2104 C CA . SER A 1 273 ? -13.402 -22.759 42.504 1.00 21.84 273 SER A CA 1
ATOM 2105 C C . SER A 1 273 ? -13.274 -24.176 43.106 1.00 21.84 273 SER A C 1
ATOM 2107 O O . SER A 1 273 ? -13.973 -25.084 42.670 1.00 21.84 273 SER A O 1
ATOM 2109 N N . THR A 1 274 ? -12.445 -24.513 44.098 1.00 23.72 274 THR A N 1
ATOM 2110 C CA . THR A 1 274 ? -12.300 -23.939 45.448 1.00 23.72 274 THR A CA 1
ATOM 2111 C C . THR A 1 274 ? -11.186 -24.728 46.168 1.00 23.72 274 THR A C 1
ATOM 2113 O O . THR A 1 274 ? -11.126 -25.938 45.979 1.00 23.72 274 THR A O 1
ATOM 2116 N N . SER A 1 275 ? -10.362 -24.099 47.019 1.00 22.70 275 SER A N 1
ATOM 2117 C CA . SER A 1 275 ? -10.003 -24.582 48.377 1.00 22.70 275 SER A CA 1
ATOM 2118 C C . SER A 1 275 ? -8.737 -23.903 48.912 1.00 22.70 275 SER A C 1
ATOM 2120 O O . SER A 1 275 ? -7.681 -23.890 48.289 1.00 22.70 275 SER A O 1
ATOM 2122 N N . SER A 1 276 ? -8.875 -23.371 50.117 1.00 22.94 276 SER A N 1
ATOM 2123 C CA . SER A 1 276 ? -7.896 -22.708 50.971 1.00 22.94 276 SER A CA 1
ATOM 2124 C C . SER A 1 276 ? -6.847 -23.659 51.569 1.00 22.94 276 SER A C 1
ATOM 2126 O O . SER A 1 276 ? -7.167 -24.811 51.856 1.00 22.94 276 SER A O 1
ATOM 2128 N N . ARG A 1 277 ? -5.633 -23.150 51.863 1.00 24.66 277 ARG A N 1
ATOM 2129 C CA . ARG A 1 277 ? -4.974 -23.268 53.188 1.00 24.66 277 ARG A CA 1
ATOM 2130 C C . ARG A 1 277 ? -3.579 -22.612 53.279 1.00 24.66 277 ARG A C 1
ATOM 2132 O O . ARG A 1 277 ? -2.670 -22.930 52.527 1.00 24.66 277 ARG A O 1
ATOM 2139 N N . THR A 1 278 ? -3.448 -21.814 54.345 1.00 26.34 278 THR A N 1
ATOM 2140 C CA . THR A 1 278 ? -2.295 -21.603 55.253 1.00 26.34 278 THR A CA 1
ATOM 2141 C C . THR A 1 278 ? -1.026 -20.862 54.813 1.00 26.34 278 THR A C 1
ATOM 2143 O O . THR A 1 278 ? -0.327 -21.215 53.874 1.00 26.34 278 THR A O 1
ATOM 2146 N N . ALA A 1 279 ? -0.712 -19.866 55.647 1.00 24.75 279 ALA A N 1
ATOM 2147 C CA . ALA A 1 279 ? 0.454 -19.001 55.673 1.00 24.75 279 ALA A CA 1
ATOM 2148 C C . ALA A 1 279 ? 1.774 -19.704 56.041 1.00 24.75 279 ALA A C 1
ATOM 2150 O O . ALA A 1 279 ? 1.786 -20.622 56.862 1.00 24.75 279 ALA A O 1
ATOM 2151 N N . ARG A 1 280 ? 2.893 -19.142 55.563 1.00 24.27 280 ARG A N 1
ATOM 2152 C CA . ARG A 1 280 ? 4.156 -19.046 56.315 1.00 24.27 280 ARG A CA 1
ATOM 2153 C C . ARG A 1 280 ? 4.982 -17.840 55.859 1.00 24.27 280 ARG A C 1
ATOM 2155 O O . ARG A 1 280 ? 5.057 -17.530 54.677 1.00 24.27 280 ARG A O 1
ATOM 2162 N N . SER A 1 281 ? 5.540 -17.166 56.858 1.00 22.36 281 SER A N 1
ATOM 2163 C CA . SER A 1 281 ? 6.424 -15.999 56.808 1.00 22.36 281 SER A CA 1
ATOM 2164 C C . SER A 1 281 ? 7.873 -16.425 56.518 1.00 22.36 281 SER A C 1
ATOM 2166 O O . SER A 1 281 ? 8.226 -17.536 56.903 1.00 22.36 281 SER A O 1
ATOM 2168 N N . THR A 1 282 ? 8.684 -15.534 55.918 1.00 25.53 282 THR A N 1
ATOM 2169 C CA . THR A 1 282 ? 10.088 -15.249 56.318 1.00 25.53 282 THR A CA 1
ATOM 2170 C C . THR A 1 282 ? 10.663 -14.006 55.592 1.00 25.53 282 THR A C 1
ATOM 2172 O O . THR A 1 282 ? 10.795 -14.004 54.376 1.00 25.53 282 THR A O 1
ATOM 2175 N N . HIS A 1 283 ? 10.981 -12.973 56.390 1.00 23.83 283 HIS A N 1
ATOM 2176 C CA . HIS A 1 283 ? 12.109 -12.004 56.383 1.00 23.83 283 HIS A CA 1
ATOM 2177 C C . HIS A 1 283 ? 12.645 -11.238 55.130 1.00 23.83 283 HIS A C 1
ATOM 2179 O O . HIS A 1 283 ? 13.361 -11.794 54.311 1.00 23.83 283 HIS A O 1
ATOM 2185 N N . TYR A 1 284 ? 12.347 -9.914 55.100 1.00 22.70 284 TYR A N 1
ATOM 2186 C CA . TYR A 1 284 ? 13.169 -8.652 55.072 1.00 22.70 284 TYR A CA 1
ATOM 2187 C C . TYR A 1 284 ? 14.653 -8.626 54.562 1.00 22.70 284 TYR A C 1
ATOM 2189 O O . TYR A 1 284 ? 15.324 -9.639 54.716 1.00 22.70 284 TYR A O 1
ATOM 2197 N N . PRO A 1 285 ? 15.231 -7.467 54.093 1.00 32.62 285 PRO A N 1
ATOM 2198 C CA . PRO A 1 285 ? 14.940 -6.111 54.592 1.00 32.62 285 PRO A CA 1
ATOM 2199 C C . PRO A 1 285 ? 14.864 -4.884 53.643 1.00 32.62 285 PRO A C 1
ATOM 2201 O O . PRO A 1 285 ? 15.444 -4.819 52.566 1.00 32.62 285 PRO A O 1
ATOM 2204 N N . ARG A 1 286 ? 14.163 -3.861 54.170 1.00 24.83 286 ARG A N 1
ATOM 2205 C CA . ARG A 1 286 ? 14.174 -2.423 53.827 1.00 24.83 286 ARG A CA 1
ATOM 2206 C C . ARG A 1 286 ? 15.438 -1.738 54.370 1.00 24.83 286 ARG A C 1
ATOM 2208 O O . ARG A 1 286 ? 15.836 -2.027 55.494 1.00 24.83 286 ARG A O 1
ATOM 2215 N N . ILE A 1 287 ? 15.950 -0.740 53.647 1.00 29.34 287 ILE A N 1
ATOM 2216 C CA . ILE A 1 287 ? 16.918 0.250 54.147 1.00 29.34 287 ILE A CA 1
ATOM 2217 C C . ILE A 1 287 ? 16.194 1.601 54.304 1.00 29.34 287 ILE A C 1
ATOM 2219 O O . ILE A 1 287 ? 15.662 2.139 53.337 1.00 29.34 287 ILE A O 1
ATOM 2223 N N . ALA A 1 288 ? 16.159 2.114 55.536 1.00 27.78 288 ALA A N 1
ATOM 2224 C CA . ALA A 1 288 ? 16.034 3.535 55.889 1.00 27.78 288 ALA A CA 1
ATOM 2225 C C . ALA A 1 288 ? 17.472 4.054 56.118 1.00 27.78 288 ALA A C 1
ATOM 2227 O O . ALA A 1 288 ? 18.324 3.258 56.494 1.00 27.78 288 ALA A O 1
ATOM 2228 N N . GLY A 1 289 ? 17.888 5.302 55.934 1.00 24.89 289 GLY A N 1
ATOM 2229 C CA . GLY A 1 289 ? 17.242 6.602 55.803 1.00 24.89 289 GLY A CA 1
ATOM 2230 C C . GLY A 1 289 ? 18.196 7.604 56.474 1.00 24.89 289 GLY A C 1
ATOM 2231 O O . GLY A 1 289 ? 18.717 7.297 57.540 1.00 24.89 289 GLY A O 1
ATOM 2232 N N . THR A 1 290 ? 18.435 8.773 55.884 1.00 26.53 290 THR A N 1
ATOM 2233 C CA . THR A 1 290 ? 19.030 9.926 56.584 1.00 26.53 290 THR A CA 1
ATOM 2234 C C . THR A 1 290 ? 18.441 11.220 56.016 1.00 26.53 290 THR A C 1
ATOM 2236 O O . THR A 1 290 ? 18.748 11.635 54.903 1.00 26.53 290 THR A O 1
ATOM 2239 N N . GLU A 1 291 ? 17.545 11.837 56.790 1.00 26.30 291 GLU A N 1
ATOM 2240 C CA . GLU A 1 291 ? 17.171 13.257 56.695 1.00 26.30 291 GLU A CA 1
ATOM 2241 C C . GLU A 1 291 ? 18.311 14.114 57.313 1.00 26.30 291 GLU A C 1
ATOM 2243 O O . GLU A 1 291 ? 19.040 13.604 58.162 1.00 26.30 291 GLU A O 1
A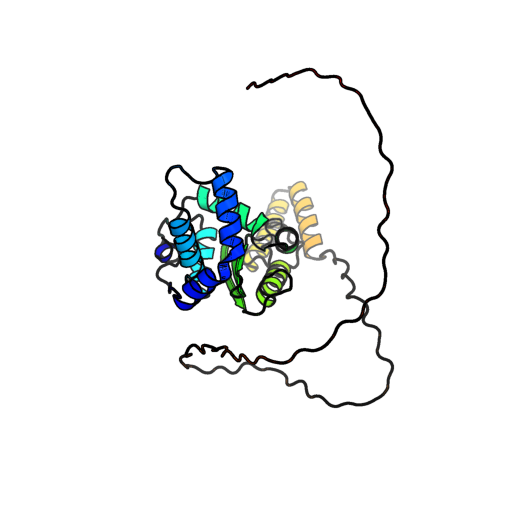TOM 2248 N N . ARG A 1 292 ? 18.585 15.386 56.971 1.00 28.45 292 ARG A N 1
ATOM 2249 C CA . ARG A 1 292 ? 17.821 16.662 57.095 1.00 28.45 292 ARG A CA 1
ATOM 2250 C C . ARG A 1 292 ? 18.732 17.830 56.554 1.00 28.45 292 ARG A C 1
ATOM 2252 O O . ARG A 1 292 ? 19.868 17.536 56.197 1.00 28.45 292 ARG A O 1
ATOM 2259 N N . PRO A 1 293 ? 18.407 19.146 56.667 1.00 34.66 293 PRO A N 1
ATOM 2260 C CA . PRO A 1 293 ? 17.384 19.929 55.941 1.00 34.66 293 PRO A CA 1
ATOM 2261 C C . PRO A 1 293 ? 17.869 21.346 55.464 1.00 34.66 293 PRO A C 1
ATOM 2263 O O . PRO A 1 293 ? 18.953 21.776 55.833 1.00 34.66 293 PRO A O 1
ATOM 2266 N N . LEU A 1 294 ? 16.976 22.101 54.780 1.00 26.03 294 LEU A N 1
ATOM 2267 C CA . LEU A 1 294 ? 16.896 23.591 54.634 1.00 26.03 294 LEU A CA 1
ATOM 2268 C C . LEU A 1 294 ? 18.051 24.297 53.859 1.00 26.03 294 LEU A C 1
ATOM 2270 O O . LEU A 1 294 ? 19.212 24.088 54.156 1.00 26.03 294 LEU A O 1
ATOM 2274 N N . THR A 1 295 ? 17.848 25.153 52.845 1.00 26.38 295 THR A N 1
ATOM 2275 C CA . THR A 1 295 ? 17.022 26.378 52.788 1.00 26.38 295 THR A CA 1
ATOM 2276 C C . THR A 1 295 ? 16.740 26.863 51.345 1.00 26.38 295 THR A C 1
ATOM 2278 O O . THR A 1 295 ? 17.396 26.512 50.371 1.00 26.38 295 THR A O 1
ATOM 2281 N N . THR A 1 296 ? 15.723 27.717 51.273 1.00 26.61 296 THR A N 1
ATOM 2282 C CA . THR A 1 296 ? 15.170 28.564 50.202 1.00 26.61 296 THR A CA 1
ATOM 2283 C C . THR A 1 296 ? 16.138 29.403 49.351 1.00 26.61 296 THR A C 1
ATOM 2285 O O . THR A 1 296 ? 16.988 30.095 49.903 1.00 26.61 296 THR A O 1
ATOM 2288 N N . LEU A 1 297 ? 15.844 29.528 48.047 1.00 27.41 297 LEU A N 1
ATOM 2289 C CA . LEU A 1 297 ? 15.951 30.785 47.281 1.00 27.41 297 LEU A CA 1
ATOM 2290 C C . LEU A 1 297 ? 15.071 30.708 46.019 1.00 27.41 297 LEU A C 1
ATOM 2292 O O . LEU A 1 297 ? 15.225 29.814 45.192 1.00 27.41 297 LEU A O 1
ATOM 2296 N N . GLY A 1 298 ? 14.098 31.617 45.920 1.00 23.31 298 GLY A N 1
ATOM 2297 C CA . GLY A 1 298 ? 13.225 31.782 44.758 1.00 23.31 298 GLY A CA 1
ATOM 2298 C C . GLY A 1 298 ? 13.729 32.841 43.772 1.00 23.31 298 GLY A C 1
ATOM 2299 O O . GLY A 1 298 ? 14.629 33.603 44.107 1.00 23.31 298 GLY A O 1
ATOM 2300 N N . ALA A 1 299 ? 13.091 32.862 42.592 1.00 26.73 299 ALA A N 1
ATOM 2301 C CA . ALA A 1 299 ? 12.936 33.933 41.581 1.00 26.73 299 ALA A CA 1
ATOM 2302 C C . ALA A 1 299 ? 13.012 33.292 40.174 1.00 26.73 299 ALA A C 1
ATOM 2304 O O . ALA A 1 299 ? 14.024 32.718 39.804 1.00 26.73 299 ALA A O 1
ATOM 2305 N N . SER A 1 300 ? 11.895 33.136 39.458 1.00 24.50 300 SER A N 1
ATOM 2306 C CA . SER A 1 300 ? 11.229 34.132 38.595 1.00 24.50 300 SER A CA 1
ATOM 2307 C C . SER A 1 300 ? 11.696 34.084 37.129 1.00 24.50 300 SER A C 1
ATOM 2309 O O . SER A 1 300 ? 12.783 34.530 36.798 1.00 24.50 300 SER A O 1
ATOM 2311 N N . ALA A 1 301 ? 10.786 33.579 36.286 1.00 26.39 301 ALA A N 1
ATOM 2312 C CA . ALA A 1 301 ? 10.390 34.043 34.950 1.00 26.39 301 ALA A CA 1
ATOM 2313 C C . ALA A 1 301 ? 11.439 34.569 33.950 1.00 26.39 301 ALA A C 1
ATOM 2315 O O . ALA A 1 301 ? 12.019 35.625 34.167 1.00 26.39 301 ALA A O 1
ATOM 2316 N N . THR A 1 302 ? 11.422 34.027 32.721 1.00 27.95 302 THR A N 1
ATOM 2317 C CA . THR A 1 302 ? 11.140 34.855 31.525 1.00 27.95 302 THR A CA 1
ATOM 2318 C C . THR A 1 302 ? 10.613 34.028 30.342 1.00 27.95 302 THR A C 1
ATOM 2320 O O . THR A 1 302 ? 11.204 33.033 29.934 1.00 27.95 302 THR A O 1
ATOM 2323 N N . ARG A 1 303 ? 9.480 34.479 29.790 1.00 27.36 303 ARG A N 1
ATOM 2324 C CA . ARG A 1 303 ? 8.995 34.215 28.425 1.00 27.36 303 ARG A CA 1
ATOM 2325 C C . ARG A 1 303 ? 9.983 34.786 27.400 1.00 27.36 303 ARG A C 1
ATOM 2327 O O . ARG A 1 303 ? 10.453 35.898 27.608 1.00 27.36 303 ARG A O 1
ATOM 2334 N N . ALA A 1 304 ? 10.102 34.159 26.233 1.00 27.25 304 ALA A N 1
ATOM 2335 C CA . ALA A 1 304 ? 10.261 34.888 24.974 1.00 27.25 304 ALA A CA 1
ATOM 2336 C C . ALA A 1 304 ? 9.693 34.060 23.812 1.00 27.25 304 ALA A C 1
ATOM 2338 O O . ALA A 1 304 ? 10.095 32.924 23.580 1.00 27.25 304 ALA A O 1
ATOM 2339 N N . ALA A 1 305 ? 8.696 34.648 23.157 1.00 26.69 305 ALA A N 1
ATOM 234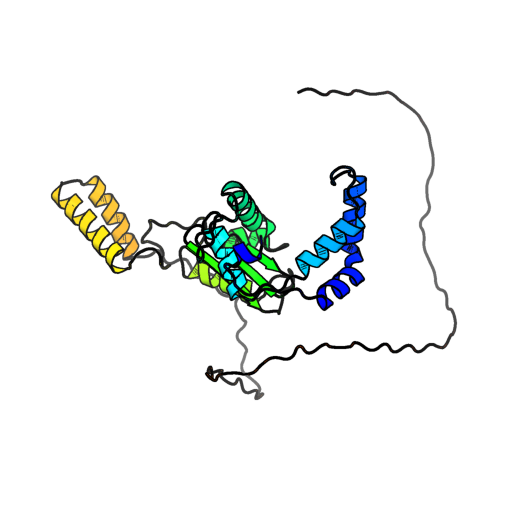0 C CA . ALA A 1 305 ? 8.167 34.280 21.851 1.00 26.69 305 ALA A CA 1
ATOM 2341 C C . ALA A 1 305 ? 8.961 35.015 20.747 1.00 26.69 305 ALA A C 1
ATOM 2343 O O . ALA A 1 305 ? 9.925 35.708 21.069 1.00 26.69 305 ALA A O 1
ATOM 2344 N N . VAL A 1 306 ? 8.438 34.958 19.510 1.00 34.19 306 VAL A N 1
ATOM 2345 C CA . VAL A 1 306 ? 8.847 35.627 18.248 1.00 34.19 306 VAL A CA 1
ATOM 2346 C C . VAL A 1 306 ? 9.651 34.673 17.344 1.00 34.19 306 VAL A C 1
ATOM 2348 O O . VAL A 1 306 ? 10.651 34.125 17.787 1.00 34.19 306 VAL A O 1
ATOM 2351 N N . SER A 1 307 ? 9.264 34.375 16.098 1.00 40.75 307 SER A N 1
ATOM 2352 C CA . SER A 1 307 ? 8.278 34.942 15.151 1.00 40.75 307 SER A CA 1
ATOM 2353 C C . SER A 1 307 ? 7.686 33.847 14.269 1.00 40.75 307 SER A C 1
ATOM 2355 O O . SER A 1 307 ? 8.482 32.960 13.885 1.00 40.75 307 SER A O 1
#

Sequence (307 aa):
MYKRLAGGEYLGFNNGVFLSERKCADRNFALAYFMRENKCFPPNTKLHETLDFYFQLCSLEITAEAGAVMAATLANGGINPLTGDPVLTVEAVRNTLTLMHSCGMYNYSGQFAFKVGLPSKSGVSGCVLLVVPNTMGICLWSPPLDSNGNSCRGVQFCMELVSRFTFHNFDNLRNHITTKTDPRMAKAESRAQILFDLLFSAAAGDLSALRSAEITFHRACHPIQTPRSNPPSHPRPSSSADTRSRARTWRPRTTTDERLHVATSEATSRSSSTSSRTARSTHYPRIAGTERPLTTLGASATRAAVS

Radius of gyration: 30.19 Å; chains: 1; bounding box: 55×79×95 Å

Secondary structure (DSSP, 8-state):
-HHHHTTT--EEE-HHHHHHHHHT-HHHHHHHHHHHHTT-SPTT--HHHHHHHHHHHHTEEE-HHHHHHHHHHHHTTTB-TTT--B-S-HHHHHHHHHHHHHHTTGGGHHHHHHHT-S-EEE-TTSEEEEEETTTEEEEEE---B-TTSSBHHHHHHHHHHHHHBS-STT--SS-TT--SB-TTS-HHHHHHHHHHHHHHHHHHT-HHHHHHHHHHHHHHHS---PPP-PPP-PPPPPS--------PPP-PPP-----------------------------------------------------

Foldseek 3Di:
DLCQLLVNADKAFDVPQLVVCVVVVPVVVVVLVVCVVVVVDDPPDDSVVVVSVVSRVLRMDHDQSSLFQNLFCLLVQQQRPNPRRRHDHSVVSVVQQVCQQQCAQAVCNVVCCVQLVWRWHFDLQQWIWTHQHNPGTGIDHDNDADPRSHRPVVSVVSNVQVLAAQRRPPRDPPALLDNHDHPVDDPVCVVVVLVVQLVVCVVVVPPVSNVVSCVRVVSNVPRDDDPPPDDPDDPDDDDDDDDDDDDDDDDDDDDDDDDDDDDDDDDDDDDDDDDDDDDDDDDDDDDDDDDDDDDDDDDDDDDDDDD

InterPro domains:
  IPR012338 Beta-lactamase/transpeptidase-like [G3DSA:3.40.710.10] (1-187)
  IPR012338 Beta-lactamase/transpeptidase-like [SSF56601] (4-171)
  IPR015868 Glutaminase [PF04960] (1-170)
  IPR015868 Glutaminase [PTHR12544] (2-213)